Protein AF-A0A4R3HP39-F1 (afdb_monomer_lite)

Radius of gyration: 21.49 Å; chains: 1; bounding box: 62×52×65 Å

Foldseek 3Di:
DCVLVVVQPDDPDPDQQKWFWPDDDDDDDALDKDKTKIAHPDDPPDLSRQKIWIWIKHFFFFPDWDQDPPDPVSPDIDHGGRPDRQWIKTWTQWMAGPPPGIDGFTWIWIFGWDADPVGDTDGPDSMIGIDGDDPPVVPDPPRPVVRLVSLVVCLVPPVVSVVSSVSSPDDPPDPPDPPPPPPPDDDDDDDDDD

Organism: Paucimonas lemoignei (NCBI:txid29443)

Structure (mmCIF, N/CA/C/O backbone):
data_AF-A0A4R3HP39-F1
#
_entry.id   AF-A0A4R3HP39-F1
#
loop_
_atom_site.group_PDB
_atom_site.id
_atom_site.type_symbol
_atom_site.label_atom_id
_atom_site.label_alt_id
_atom_site.label_comp_id
_atom_site.label_asym_id
_atom_site.label_entity_id
_atom_site.label_seq_id
_atom_site.pdbx_PDB_ins_code
_atom_site.Cartn_x
_atom_site.Cartn_y
_atom_site.Cartn_z
_atom_site.occupancy
_atom_site.B_iso_or_equiv
_atom_site.auth_seq_id
_atom_site.auth_comp_id
_atom_site.auth_asym_id
_atom_site.auth_atom_id
_atom_site.pdbx_PDB_model_num
ATOM 1 N N . MET A 1 1 ? -7.808 7.286 -16.043 1.00 49.34 1 MET A N 1
ATOM 2 C CA . MET A 1 1 ? -7.051 6.240 -15.315 1.00 49.34 1 MET A CA 1
ATOM 3 C C . MET A 1 1 ? -6.626 6.660 -13.893 1.00 49.34 1 MET A C 1
ATOM 5 O O . MET A 1 1 ? -6.098 5.832 -13.183 1.00 49.34 1 MET A O 1
ATOM 9 N N . PHE A 1 2 ? -6.914 7.889 -13.421 1.00 51.12 2 PHE A N 1
ATOM 10 C CA . PHE A 1 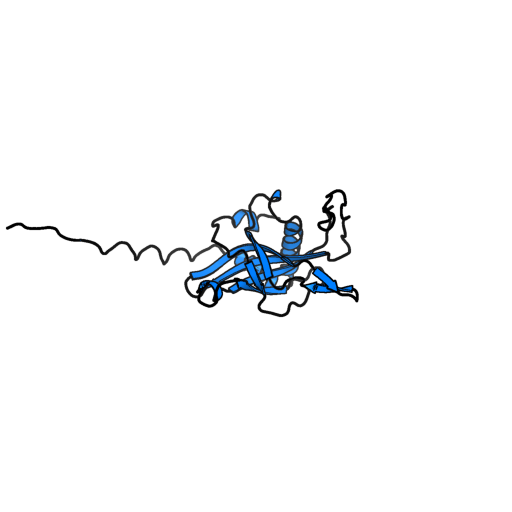2 ? -6.736 8.297 -12.005 1.00 51.12 2 PHE A CA 1
ATOM 11 C C . PHE A 1 2 ? -8.047 8.733 -11.322 1.00 51.12 2 PHE A C 1
ATOM 13 O O . PHE A 1 2 ? -8.038 9.256 -10.211 1.00 51.12 2 PHE A O 1
ATOM 20 N N . GLU A 1 3 ? -9.197 8.524 -11.974 1.00 56.62 3 GLU A N 1
ATOM 21 C CA . GLU A 1 3 ? -10.479 9.062 -11.497 1.00 56.62 3 GLU A CA 1
ATOM 22 C C . GLU A 1 3 ? -10.921 8.484 -10.152 1.00 56.62 3 GLU A C 1
ATOM 24 O O . GLU A 1 3 ? -11.602 9.171 -9.397 1.00 56.62 3 GLU A O 1
ATOM 29 N N . ILE A 1 4 ? -10.489 7.262 -9.814 1.00 56.28 4 ILE A N 1
ATOM 30 C CA . ILE A 1 4 ? -10.818 6.650 -8.524 1.00 56.28 4 ILE A CA 1
ATOM 31 C C . ILE A 1 4 ? -10.222 7.485 -7.385 1.00 56.28 4 ILE A C 1
ATOM 33 O O . ILE A 1 4 ? -10.927 7.736 -6.421 1.00 56.28 4 ILE A O 1
ATOM 37 N N . PHE A 1 5 ? -8.988 7.988 -7.506 1.00 56.28 5 PHE A N 1
ATOM 38 C CA . PHE A 1 5 ? -8.355 8.777 -6.440 1.00 56.28 5 PHE A CA 1
ATOM 39 C C . PHE A 1 5 ? -8.782 10.247 -6.427 1.00 56.28 5 PHE A C 1
ATOM 41 O O . PHE A 1 5 ? -8.936 10.801 -5.343 1.00 56.28 5 PHE A O 1
ATOM 48 N N . ASN A 1 6 ? -9.091 10.840 -7.587 1.00 52.47 6 ASN A N 1
ATOM 49 C CA . ASN A 1 6 ? -9.611 12.216 -7.659 1.00 52.47 6 ASN A CA 1
ATOM 50 C C . ASN A 1 6 ? -10.982 12.389 -6.974 1.00 52.47 6 ASN A C 1
ATOM 52 O O . ASN A 1 6 ? -11.360 13.505 -6.633 1.00 52.47 6 ASN A O 1
ATOM 56 N N . LEU A 1 7 ? -11.740 11.306 -6.761 1.00 49.12 7 LEU A N 1
ATOM 57 C CA . LEU A 1 7 ? -13.018 11.335 -6.035 1.00 49.12 7 LEU A CA 1
ATOM 58 C C . LEU A 1 7 ? -12.882 11.035 -4.530 1.00 49.12 7 LEU A C 1
ATOM 60 O O . LEU A 1 7 ? -13.871 11.124 -3.802 1.00 49.12 7 LEU A O 1
ATOM 64 N N . LEU A 1 8 ? -11.688 10.669 -4.050 1.00 51.22 8 LEU A N 1
ATOM 65 C CA . LEU A 1 8 ? -11.486 10.107 -2.708 1.00 51.22 8 LEU A CA 1
ATOM 66 C C . LEU A 1 8 ? -10.885 11.079 -1.685 1.00 51.22 8 LEU A C 1
ATOM 68 O O . LEU A 1 8 ? -10.802 10.739 -0.502 1.00 51.22 8 LEU A O 1
ATOM 72 N N . VAL A 1 9 ? -10.529 12.301 -2.085 1.00 50.31 9 VAL A N 1
ATOM 73 C CA . VAL A 1 9 ? -9.951 13.317 -1.189 1.00 50.31 9 VAL A CA 1
ATOM 74 C C . VAL A 1 9 ? -11.051 14.166 -0.544 1.00 50.31 9 VAL A C 1
ATOM 76 O O . VAL A 1 9 ? -11.115 15.380 -0.685 1.00 50.31 9 VAL A O 1
ATOM 79 N N . ILE A 1 10 ? -11.963 13.528 0.193 1.00 47.12 10 ILE A N 1
ATOM 80 C CA . ILE A 1 10 ? -12.932 14.243 1.045 1.00 47.12 10 ILE A CA 1
ATOM 81 C C . ILE A 1 10 ? -12.989 13.586 2.422 1.00 47.12 10 ILE A C 1
ATOM 83 O O . ILE A 1 10 ? -14.001 13.047 2.842 1.00 47.12 10 ILE A O 1
ATOM 87 N N . SER A 1 11 ? -11.850 13.587 3.109 1.00 45.91 11 SER A N 1
ATOM 88 C CA . SER A 1 11 ? -11.720 13.742 4.564 1.00 45.91 11 SER A CA 1
ATOM 89 C C . SER A 1 11 ? -10.301 13.329 4.929 1.00 45.91 11 SER A C 1
ATOM 91 O O . SER A 1 11 ? -9.980 12.141 4.904 1.00 45.91 11 SER A O 1
ATOM 93 N N . ALA A 1 12 ? -9.444 14.291 5.271 1.00 46.69 12 ALA A N 1
ATOM 94 C CA . ALA A 1 12 ? -8.178 14.007 5.936 1.00 46.69 12 ALA A CA 1
ATOM 95 C C . ALA A 1 12 ? -8.488 13.475 7.345 1.00 46.69 12 ALA A C 1
ATOM 97 O O . ALA A 1 12 ? -8.459 14.208 8.331 1.00 46.69 12 ALA A O 1
ATOM 98 N N . GLN A 1 13 ? -8.885 12.207 7.442 1.00 55.81 13 GLN A N 1
ATOM 99 C CA . GLN A 1 13 ? -8.971 11.533 8.725 1.00 55.81 13 GLN A CA 1
ATOM 100 C C . GLN A 1 13 ? -7.547 11.375 9.254 1.00 55.81 13 GLN A C 1
ATOM 102 O O . GLN A 1 13 ? -6.639 11.014 8.504 1.00 55.81 13 GLN A O 1
ATOM 107 N N . LEU A 1 14 ? -7.356 11.680 10.540 1.00 61.81 14 LEU A N 1
ATOM 108 C CA . LEU A 1 14 ? -6.089 11.501 11.244 1.00 61.81 14 LEU A CA 1
ATOM 109 C C . LEU A 1 14 ? -5.698 10.021 11.178 1.00 61.81 14 LEU A C 1
ATOM 111 O O . LEU A 1 14 ? -6.193 9.186 11.938 1.00 61.81 14 LEU A O 1
ATOM 115 N N . LEU A 1 15 ? -4.844 9.707 10.214 1.00 73.44 15 LEU A N 1
ATOM 116 C CA . LEU A 1 15 ? -4.244 8.402 10.033 1.00 73.44 15 LEU A CA 1
ATOM 117 C C . LEU A 1 15 ? -3.045 8.321 10.967 1.00 73.44 15 LEU A C 1
ATOM 119 O O . LEU A 1 15 ? -2.279 9.280 11.066 1.00 73.44 15 LEU A O 1
ATOM 123 N N . ASP A 1 16 ? -2.877 7.203 11.668 1.00 81.56 16 ASP A N 1
ATOM 124 C CA . ASP A 1 16 ? -1.630 6.988 12.391 1.00 81.56 16 ASP A CA 1
ATOM 125 C C . ASP A 1 16 ? -0.559 6.666 11.338 1.00 81.56 16 ASP A C 1
ATOM 127 O O . ASP A 1 16 ? -0.649 5.622 10.689 1.00 81.56 16 ASP A O 1
ATOM 131 N N . PRO A 1 17 ? 0.451 7.532 11.138 1.00 84.75 17 PRO A N 1
ATOM 132 C CA . PRO A 1 17 ? 1.386 7.379 10.029 1.00 84.75 17 PRO A CA 1
ATOM 133 C C . PRO A 1 17 ? 2.299 6.175 10.219 1.00 84.75 17 PRO A C 1
ATOM 135 O O . PRO A 1 17 ? 3.070 5.863 9.332 1.00 84.75 17 PRO A O 1
ATOM 138 N N . ASN A 1 18 ? 2.260 5.528 11.382 1.00 91.38 18 ASN A N 1
ATOM 139 C CA . ASN A 1 18 ? 3.233 4.546 11.797 1.00 91.38 18 ASN A CA 1
ATOM 140 C C . ASN A 1 18 ? 2.544 3.221 12.107 1.00 91.38 18 ASN A C 1
ATOM 142 O O . ASN A 1 18 ? 1.849 3.095 13.122 1.00 91.38 18 ASN A O 1
ATOM 146 N N . LEU A 1 19 ? 2.712 2.248 11.219 1.00 92.06 19 LEU A N 1
ATOM 147 C CA . LEU A 1 19 ? 2.003 0.976 11.249 1.00 92.06 19 LEU A CA 1
ATOM 148 C C . LEU A 1 19 ? 2.997 -0.184 11.351 1.00 92.06 19 LEU A C 1
ATOM 150 O O . LEU A 1 19 ? 4.079 -0.134 10.783 1.00 92.06 19 LEU A O 1
ATOM 154 N N . ILE A 1 20 ? 2.627 -1.251 12.049 1.00 90.69 20 ILE A N 1
ATOM 155 C CA . ILE A 1 20 ? 3.369 -2.515 12.104 1.00 90.69 20 ILE A CA 1
ATOM 156 C C . ILE A 1 20 ? 2.511 -3.592 11.459 1.00 90.69 20 ILE A C 1
ATOM 158 O O . ILE A 1 20 ? 1.308 -3.675 11.719 1.00 90.69 20 ILE A O 1
ATOM 162 N N . ASN A 1 21 ? 3.132 -4.444 10.653 1.00 86.69 21 ASN A N 1
ATOM 163 C CA . ASN A 1 21 ? 2.456 -5.608 10.103 1.00 86.69 21 ASN A CA 1
ATOM 164 C C . ASN A 1 21 ? 2.245 -6.697 11.155 1.00 86.69 21 ASN A C 1
ATOM 166 O O . ASN A 1 21 ? 3.151 -7.028 11.919 1.00 86.69 21 ASN A O 1
ATOM 170 N N . LEU A 1 22 ? 1.045 -7.268 11.177 1.00 82.19 22 LEU A N 1
ATOM 171 C CA . LEU A 1 22 ? 0.678 -8.329 12.110 1.00 82.19 22 LEU A CA 1
ATOM 172 C C . LEU A 1 22 ? 1.037 -9.736 11.621 1.00 82.19 22 LEU A C 1
ATOM 174 O O . LEU A 1 22 ? 0.917 -10.688 12.393 1.00 82.19 22 LEU A O 1
ATOM 178 N N . ARG A 1 23 ? 1.448 -9.891 10.359 1.00 80.50 23 ARG A N 1
ATOM 179 C CA . ARG A 1 23 ? 1.712 -11.193 9.736 1.00 80.50 23 ARG A CA 1
ATOM 180 C C . ARG A 1 23 ? 3.094 -11.240 9.099 1.00 80.50 23 ARG A C 1
ATOM 182 O O . ARG A 1 23 ? 3.641 -10.221 8.682 1.00 80.50 23 ARG A O 1
ATOM 189 N N . THR A 1 24 ? 3.633 -12.453 8.990 1.00 77.00 24 THR A N 1
ATOM 190 C CA . THR A 1 24 ? 4.772 -12.715 8.108 1.00 77.00 24 THR A CA 1
ATOM 191 C C . THR A 1 24 ? 4.353 -12.400 6.680 1.00 77.00 24 THR A C 1
ATOM 193 O O . THR A 1 24 ? 3.300 -12.844 6.226 1.00 77.00 24 THR A O 1
ATOM 196 N N . VAL A 1 25 ? 5.168 -11.607 5.996 1.00 74.25 25 VAL A N 1
ATOM 197 C CA . VAL A 1 25 ? 4.893 -11.159 4.635 1.00 74.25 25 VAL A CA 1
ATOM 198 C C . VAL A 1 25 ? 5.553 -12.104 3.658 1.00 74.25 25 VAL A C 1
ATOM 200 O O . VAL A 1 25 ? 6.777 -12.219 3.642 1.00 74.25 25 VAL A O 1
ATOM 203 N N . GLU A 1 26 ? 4.746 -12.744 2.825 1.00 81.44 26 GLU A N 1
ATOM 204 C CA . GLU A 1 26 ? 5.243 -13.350 1.598 1.00 81.44 26 GLU A CA 1
ATOM 205 C C . GLU A 1 26 ? 5.317 -12.268 0.527 1.00 81.44 26 GLU A C 1
ATOM 207 O O . GLU A 1 26 ? 4.353 -11.538 0.294 1.00 81.44 26 GLU A O 1
ATOM 212 N N . PHE A 1 27 ? 6.485 -12.131 -0.091 1.00 83.38 27 PHE A N 1
ATOM 213 C CA . PHE A 1 27 ? 6.702 -11.137 -1.127 1.00 83.38 27 PHE A CA 1
ATOM 214 C C . PHE A 1 27 ? 6.107 -11.620 -2.453 1.00 83.38 27 PHE A C 1
ATOM 216 O O . PHE A 1 27 ? 6.583 -12.624 -2.992 1.00 83.38 27 PHE A O 1
ATOM 223 N N . PRO A 1 28 ? 5.089 -10.931 -2.997 1.00 85.31 28 PRO A N 1
ATOM 224 C CA . PRO A 1 28 ? 4.493 -11.325 -4.258 1.00 85.31 28 PRO A CA 1
ATOM 225 C C . PRO A 1 28 ? 5.493 -11.168 -5.406 1.00 85.31 28 PRO A C 1
ATOM 227 O O . PRO A 1 28 ? 6.238 -10.183 -5.448 1.00 85.31 28 PRO A O 1
ATOM 230 N N . PRO A 1 29 ? 5.476 -12.078 -6.391 1.00 86.19 29 PRO A N 1
ATOM 231 C CA . PRO A 1 29 ? 6.147 -11.840 -7.656 1.00 86.19 29 PRO A CA 1
ATOM 232 C C . PRO A 1 29 ? 5.465 -10.689 -8.410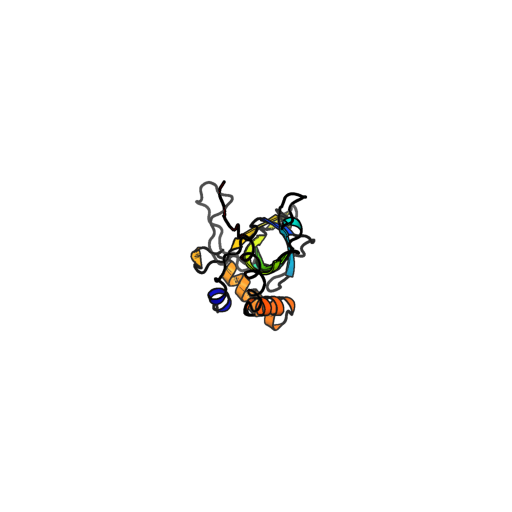 1.00 86.19 29 PRO A C 1
ATOM 234 O O . PRO A 1 29 ? 4.381 -10.220 -8.055 1.00 86.19 29 PRO A O 1
ATOM 237 N N . ARG A 1 30 ? 6.100 -10.243 -9.499 1.00 82.94 30 ARG A N 1
ATOM 238 C CA . ARG A 1 30 ? 5.583 -9.170 -10.360 1.00 82.94 30 ARG A CA 1
ATOM 239 C C . ARG A 1 30 ? 4.107 -9.376 -10.704 1.00 82.94 30 ARG A C 1
ATOM 241 O O . ARG A 1 30 ? 3.685 -10.483 -11.026 1.00 82.94 30 ARG A O 1
ATOM 248 N N . HIS A 1 31 ? 3.361 -8.274 -10.699 1.00 85.88 31 HIS A N 1
ATOM 249 C CA . HIS A 1 31 ? 1.941 -8.212 -11.062 1.00 85.88 31 HIS A CA 1
ATOM 250 C C . HIS A 1 31 ? 0.970 -8.943 -10.125 1.00 85.88 31 HIS A C 1
ATOM 252 O O . HIS A 1 31 ? -0.218 -8.992 -10.432 1.00 85.88 31 HIS A O 1
ATOM 258 N N . GLN A 1 32 ? 1.435 -9.475 -8.993 1.00 90.88 32 GLN A N 1
ATOM 259 C CA . GLN A 1 32 ? 0.562 -10.010 -7.950 1.00 90.88 32 GLN A CA 1
ATOM 260 C C . GLN A 1 32 ? 0.395 -9.003 -6.814 1.00 90.88 32 GLN A C 1
ATOM 262 O O . GLN A 1 32 ? 1.255 -8.152 -6.580 1.00 90.88 32 GLN A O 1
ATOM 267 N N . VAL A 1 33 ? -0.724 -9.111 -6.104 1.00 94.50 33 VAL A N 1
ATOM 268 C CA . VAL A 1 33 ? -1.010 -8.309 -4.915 1.00 94.50 33 VAL A CA 1
ATOM 269 C C . VAL A 1 33 ? -1.144 -9.222 -3.704 1.00 94.50 33 VAL A C 1
ATOM 271 O O . VAL A 1 33 ? -1.557 -10.372 -3.828 1.00 94.50 33 VAL A O 1
ATOM 274 N N . VAL A 1 34 ? -0.814 -8.711 -2.522 1.00 94.19 34 VAL A N 1
ATOM 275 C CA . VAL A 1 34 ? -1.013 -9.429 -1.255 1.00 94.19 34 VAL A CA 1
ATOM 276 C C . VAL A 1 34 ? -1.828 -8.567 -0.312 1.00 94.19 34 VAL A C 1
ATOM 278 O O . VAL A 1 34 ? -1.572 -7.372 -0.169 1.00 94.19 34 VAL A O 1
ATOM 281 N N . VAL A 1 35 ? -2.815 -9.177 0.344 1.00 94.75 35 VAL A N 1
ATOM 282 C CA . VAL A 1 35 ? -3.604 -8.511 1.383 1.00 94.75 35 VAL A CA 1
ATOM 283 C C . VAL A 1 35 ? -2.760 -8.323 2.627 1.00 94.75 35 VAL A C 1
ATOM 285 O O . VAL A 1 35 ? -2.163 -9.267 3.142 1.00 94.75 35 VAL A O 1
ATOM 288 N N . MET A 1 36 ? -2.777 -7.102 3.141 1.00 93.25 36 MET A N 1
ATOM 289 C CA . MET A 1 36 ? -2.012 -6.716 4.312 1.00 93.25 36 MET A CA 1
ATOM 290 C C . MET A 1 36 ? -2.930 -6.296 5.448 1.00 93.25 36 MET A C 1
ATOM 292 O O . MET A 1 36 ? -3.966 -5.660 5.234 1.00 93.25 36 MET A O 1
ATOM 296 N N . GLU A 1 37 ? -2.510 -6.629 6.665 1.00 94.62 37 GLU A N 1
ATOM 297 C CA . GLU A 1 37 ? -3.165 -6.240 7.906 1.00 94.62 37 GLU A CA 1
ATOM 298 C C . GLU A 1 37 ? -2.133 -5.596 8.831 1.00 94.62 37 GLU A C 1
ATOM 300 O O . GLU A 1 37 ? -1.120 -6.205 9.185 1.00 94.62 37 GLU A O 1
ATOM 305 N N . PHE A 1 38 ? -2.407 -4.364 9.243 1.00 93.88 38 PHE A N 1
ATOM 306 C CA . PHE A 1 38 ? -1.517 -3.591 10.090 1.00 93.88 38 PHE A CA 1
ATOM 307 C C . PHE A 1 38 ? -2.192 -3.132 11.378 1.00 93.88 38 PHE A C 1
ATOM 309 O O . PHE A 1 38 ? -3.413 -2.968 11.462 1.00 93.88 38 PHE A O 1
ATOM 316 N N . GLN A 1 39 ? -1.360 -2.850 12.371 1.00 94.19 39 GLN A N 1
ATOM 317 C CA . GLN A 1 39 ? -1.734 -2.229 13.632 1.00 94.19 39 GLN A CA 1
ATOM 318 C C . GLN A 1 39 ? -0.890 -0.970 13.849 1.00 94.19 39 GLN A C 1
ATOM 320 O O . GLN A 1 39 ? 0.305 -0.996 13.557 1.00 94.19 39 GLN A O 1
ATOM 325 N N . PRO A 1 40 ? -1.450 0.123 14.388 1.00 93.81 40 PRO A N 1
ATOM 326 C CA . PRO A 1 40 ? -0.657 1.314 14.645 1.00 93.81 40 PRO A CA 1
ATOM 327 C C . PRO A 1 40 ? 0.356 1.089 15.772 1.00 93.81 40 PRO A C 1
ATOM 329 O O . PRO A 1 40 ? 0.094 0.378 16.754 1.00 93.81 40 PRO A O 1
ATOM 332 N N . VAL A 1 41 ? 1.507 1.749 15.653 1.00 91.19 41 VAL A N 1
ATOM 333 C CA . VAL A 1 41 ? 2.480 1.881 16.740 1.00 91.19 41 VAL A CA 1
ATOM 334 C C . VAL A 1 41 ? 1.889 2.824 17.783 1.00 91.19 41 VAL A C 1
ATOM 336 O O . VAL A 1 41 ? 1.875 4.040 17.611 1.00 91.19 41 VAL A O 1
ATOM 339 N N . ALA A 1 42 ? 1.375 2.265 18.873 1.00 90.00 42 ALA A N 1
ATOM 340 C CA . ALA A 1 42 ? 0.759 3.029 19.949 1.00 90.00 42 ALA A CA 1
ATOM 341 C C . ALA A 1 42 ? 1.119 2.447 21.319 1.00 90.00 42 ALA A C 1
ATOM 343 O O . ALA A 1 42 ? 1.441 1.262 21.456 1.00 90.00 42 ALA A O 1
ATOM 344 N N . LEU A 1 43 ? 1.024 3.290 22.352 1.00 88.94 43 LEU A N 1
ATOM 345 C CA . LEU A 1 43 ? 1.189 2.874 23.744 1.00 88.94 43 LEU A CA 1
ATOM 346 C C . LEU A 1 43 ? 0.229 1.726 24.077 1.00 88.94 43 LEU A C 1
ATOM 348 O O . LEU A 1 43 ? -0.902 1.685 23.593 1.00 88.94 43 LEU A O 1
ATOM 352 N N . ARG A 1 44 ? 0.663 0.800 24.940 1.00 86.75 44 ARG A N 1
ATOM 353 C CA . ARG A 1 44 ? -0.085 -0.433 25.243 1.00 86.75 44 ARG A CA 1
ATOM 354 C C . ARG A 1 44 ? -1.512 -0.186 25.745 1.00 86.75 44 ARG A C 1
ATOM 356 O O . ARG A 1 44 ? -2.366 -1.025 25.494 1.00 86.75 44 ARG A O 1
ATOM 363 N N . TRP A 1 45 ? -1.744 0.925 26.436 1.00 87.94 45 TRP A N 1
ATOM 364 C CA . TRP A 1 45 ? -3.038 1.331 26.996 1.00 87.94 45 TRP A CA 1
ATOM 365 C C . TRP A 1 45 ? -3.873 2.218 26.062 1.00 87.94 45 TRP A C 1
ATOM 367 O O . TRP A 1 45 ? -4.984 2.601 26.416 1.00 87.94 45 TRP A O 1
ATOM 377 N N . SER A 1 46 ? -3.360 2.584 24.885 1.00 90.06 46 SER A N 1
ATOM 378 C CA . SER A 1 46 ? -4.110 3.403 23.936 1.00 90.06 46 SER A CA 1
ATOM 379 C C . SER A 1 46 ? -5.128 2.557 23.179 1.00 90.06 46 SER A C 1
ATOM 381 O O . SER A 1 46 ? -4.764 1.563 22.550 1.00 90.06 46 SER A O 1
ATOM 383 N N . LYS A 1 47 ? -6.382 3.019 23.138 1.00 88.00 47 LYS A N 1
ATOM 384 C CA . LYS A 1 47 ? -7.441 2.435 22.302 1.00 88.00 47 LYS A CA 1
ATOM 385 C C . LYS A 1 47 ? -7.099 2.404 20.816 1.00 88.00 47 LYS A C 1
ATOM 387 O O . LYS A 1 47 ? -7.518 1.494 20.111 1.00 88.00 47 LYS A O 1
ATOM 392 N N . LYS A 1 48 ? -6.221 3.303 20.357 1.00 87.12 48 LYS A N 1
ATOM 393 C CA . LYS A 1 48 ? -5.684 3.276 18.990 1.00 87.12 48 LYS A CA 1
ATOM 394 C C . LYS A 1 48 ? -5.032 1.941 18.637 1.00 87.12 48 LYS A C 1
ATOM 396 O O . LYS A 1 48 ? -5.126 1.500 17.500 1.00 87.12 48 LYS A O 1
ATOM 401 N N . ARG A 1 49 ? -4.407 1.264 19.607 1.00 90.44 49 ARG A N 1
ATOM 402 C CA . ARG A 1 49 ? -3.740 -0.030 19.398 1.00 90.44 49 ARG A CA 1
ATOM 403 C C . ARG A 1 49 ? -4.715 -1.142 18.978 1.00 90.44 49 ARG A C 1
ATOM 405 O O . ARG A 1 49 ? -4.299 -2.132 18.375 1.00 90.44 49 ARG A O 1
ATOM 412 N N . GLU A 1 50 ? -6.000 -0.982 19.287 1.00 92.12 50 GLU A N 1
ATOM 413 C CA . GLU A 1 50 ? -7.067 -1.914 18.911 1.00 92.12 50 GLU A CA 1
ATOM 414 C C . GLU A 1 50 ? -7.519 -1.713 17.452 1.00 92.12 50 GLU A C 1
ATOM 416 O O . GLU A 1 50 ? -8.160 -2.595 16.885 1.00 92.12 50 GLU A O 1
ATOM 421 N N . CYS A 1 51 ? -7.146 -0.600 16.808 1.00 93.69 51 CYS A N 1
ATOM 422 C CA . CYS A 1 51 ? -7.454 -0.366 15.403 1.00 93.69 51 CYS A CA 1
ATOM 423 C C . CYS A 1 51 ? -6.677 -1.315 14.476 1.00 93.69 51 CYS A C 1
ATOM 425 O O . CYS A 1 51 ? -5.543 -1.725 14.754 1.00 93.69 51 CYS A O 1
ATOM 427 N N . ARG A 1 52 ? -7.296 -1.646 13.344 1.00 95.44 52 ARG A N 1
ATOM 428 C CA . ARG A 1 52 ? -6.739 -2.459 12.262 1.00 95.44 52 ARG A CA 1
ATOM 429 C C . ARG A 1 52 ? -6.798 -1.696 10.955 1.00 95.44 52 ARG A C 1
ATOM 431 O O . ARG A 1 52 ? -7.828 -1.120 10.619 1.00 95.44 52 ARG A O 1
ATOM 438 N N . TYR A 1 53 ? -5.696 -1.705 10.227 1.00 95.31 53 TYR A N 1
ATOM 439 C CA . TYR A 1 53 ? -5.583 -1.096 8.910 1.00 95.31 53 TYR A CA 1
ATOM 440 C C . TYR A 1 53 ? -5.417 -2.202 7.877 1.00 95.31 53 TYR A C 1
ATOM 442 O O . TYR A 1 53 ? -4.680 -3.159 8.106 1.00 95.31 53 TYR A O 1
ATOM 450 N N . TYR A 1 54 ? -6.098 -2.070 6.748 1.00 95.44 54 TYR A N 1
ATOM 451 C CA . TYR A 1 54 ? -6.084 -3.056 5.679 1.00 95.44 54 TYR A CA 1
ATOM 452 C C . TYR A 1 54 ? -5.724 -2.391 4.362 1.00 95.44 54 TYR A C 1
ATOM 454 O O . TYR A 1 54 ? -6.168 -1.279 4.054 1.00 95.44 54 TYR A O 1
ATOM 462 N N . GLY A 1 55 ? -4.927 -3.104 3.584 1.00 95.50 55 GLY A N 1
ATOM 463 C CA . GLY A 1 55 ? -4.434 -2.615 2.315 1.00 95.50 55 GLY A CA 1
ATOM 464 C C . GLY A 1 55 ? -3.910 -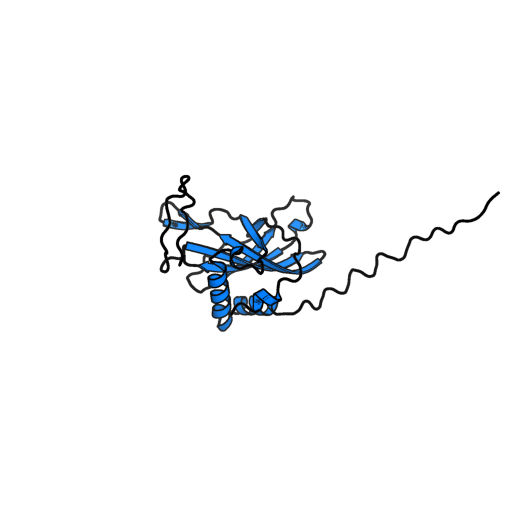3.725 1.429 1.00 95.50 55 GLY A C 1
ATOM 465 O O . GLY A 1 55 ? -4.046 -4.909 1.743 1.00 95.50 55 GLY A O 1
ATOM 466 N N . LEU A 1 56 ? -3.292 -3.312 0.333 1.00 95.94 56 LEU A N 1
ATOM 467 C CA . LEU A 1 56 ? -2.581 -4.194 -0.576 1.00 95.94 56 LEU A CA 1
ATOM 468 C C . LEU A 1 56 ? -1.101 -3.842 -0.587 1.00 95.94 56 LEU A C 1
ATOM 470 O O . LEU A 1 56 ? -0.734 -2.667 -0.582 1.00 95.94 56 LEU A O 1
ATOM 474 N N . MET A 1 57 ? -0.276 -4.879 -0.622 1.00 94.94 57 MET A N 1
ATOM 475 C CA . MET A 1 57 ? 1.130 -4.796 -0.973 1.00 94.94 57 MET A CA 1
ATOM 476 C C . MET A 1 57 ? 1.307 -5.183 -2.431 1.00 94.94 57 MET A C 1
ATOM 478 O O . MET A 1 57 ? 0.767 -6.199 -2.877 1.00 94.94 57 MET A O 1
ATOM 482 N N . VAL A 1 58 ? 2.081 -4.382 -3.154 1.00 95.44 58 VAL A N 1
ATOM 483 C CA . VAL A 1 58 ? 2.249 -4.512 -4.598 1.00 95.44 58 VAL A CA 1
ATOM 484 C C . VAL A 1 58 ? 3.713 -4.271 -4.964 1.00 95.44 58 VAL A C 1
ATOM 486 O O . VAL A 1 58 ? 4.262 -3.232 -4.591 1.00 95.44 58 VAL A O 1
ATOM 489 N N . PRO A 1 59 ? 4.363 -5.192 -5.690 1.00 93.88 59 PRO A N 1
ATOM 490 C CA . PRO A 1 59 ? 5.729 -4.992 -6.140 1.00 93.88 59 PRO A CA 1
ATOM 491 C C . PRO A 1 59 ? 5.763 -3.928 -7.239 1.00 93.88 59 PRO A C 1
ATOM 493 O O . PRO A 1 59 ? 4.905 -3.913 -8.125 1.00 93.88 59 PRO A O 1
ATOM 496 N N . TYR A 1 60 ? 6.780 -3.072 -7.215 1.00 93.50 60 TYR A N 1
ATOM 497 C CA . TYR A 1 60 ? 7.021 -2.091 -8.269 1.00 93.50 60 TYR A CA 1
ATOM 498 C C . TYR A 1 60 ? 8.461 -2.154 -8.781 1.00 93.50 60 TYR A C 1
ATOM 500 O O . TYR A 1 60 ? 9.356 -2.747 -8.170 1.00 93.50 60 TYR A O 1
ATOM 508 N N . THR A 1 61 ? 8.669 -1.558 -9.949 1.00 91.75 61 THR A N 1
ATOM 509 C CA . THR A 1 61 ? 9.954 -1.531 -10.654 1.00 91.75 61 THR A CA 1
ATOM 510 C C . THR A 1 61 ? 10.366 -0.082 -10.817 1.00 91.75 61 THR A C 1
ATOM 512 O O . THR A 1 61 ? 9.516 0.767 -11.087 1.00 91.75 61 THR A O 1
ATOM 515 N N . ARG A 1 62 ? 11.652 0.241 -10.703 1.00 91.19 62 ARG A N 1
ATOM 516 C CA . ARG A 1 62 ? 12.069 1.632 -10.873 1.00 91.19 62 ARG A CA 1
ATOM 517 C C . ARG A 1 62 ? 12.156 1.954 -12.359 1.00 91.19 62 ARG A C 1
ATOM 519 O O . ARG A 1 62 ? 13.073 1.506 -13.027 1.00 91.19 62 ARG A O 1
ATOM 526 N N . THR A 1 63 ? 11.240 2.753 -12.892 1.00 92.25 63 THR A N 1
ATOM 527 C CA . THR A 1 63 ? 11.311 3.228 -14.292 1.00 92.25 63 THR A CA 1
ATOM 528 C C . THR A 1 63 ? 11.828 4.665 -14.406 1.00 92.25 63 THR A C 1
ATOM 530 O O . THR A 1 63 ? 11.738 5.268 -15.471 1.00 92.25 63 THR A O 1
ATOM 533 N N . TRP A 1 64 ? 12.329 5.234 -13.308 1.00 92.06 64 TRP A N 1
ATOM 534 C CA . TRP A 1 64 ? 12.826 6.608 -13.212 1.00 92.06 64 TRP A CA 1
ATOM 535 C C . TRP A 1 64 ? 14.229 6.644 -12.611 1.00 92.06 64 TRP A C 1
ATOM 537 O O . TRP A 1 64 ? 14.644 5.718 -11.924 1.00 92.06 64 TRP A O 1
ATOM 547 N N . GLU A 1 65 ? 14.944 7.742 -12.822 1.00 90.81 65 GLU A N 1
ATOM 548 C CA . GLU A 1 65 ? 16.181 8.005 -12.090 1.00 90.81 65 GLU A CA 1
ATOM 549 C C . GLU A 1 65 ? 15.872 8.477 -10.668 1.00 90.81 65 GLU A C 1
ATOM 551 O O . GLU A 1 65 ? 15.008 9.337 -10.432 1.00 90.81 65 GLU A O 1
ATOM 556 N N . GLU A 1 66 ? 16.589 7.910 -9.709 1.00 86.62 66 GLU A N 1
ATOM 557 C CA . GLU A 1 66 ? 16.447 8.202 -8.289 1.00 86.62 66 GLU A CA 1
ATOM 558 C C . GLU A 1 66 ? 17.790 8.637 -7.720 1.00 86.62 66 GLU A C 1
ATOM 560 O O . GLU A 1 66 ? 18.826 8.111 -8.104 1.00 86.62 66 GLU A O 1
ATOM 565 N N . LYS A 1 67 ? 17.801 9.620 -6.820 1.00 86.56 67 LYS A N 1
ATOM 566 C CA . LYS A 1 67 ? 19.041 9.970 -6.123 1.00 86.56 67 LYS A CA 1
ATOM 567 C C . LYS A 1 67 ? 19.406 8.825 -5.198 1.00 86.56 67 LYS A C 1
ATOM 569 O O . LYS A 1 67 ? 18.537 8.348 -4.473 1.00 86.56 67 LYS A O 1
ATOM 574 N N . ASP A 1 68 ? 20.663 8.413 -5.222 1.00 81.56 68 ASP A N 1
ATOM 575 C CA . ASP A 1 68 ? 21.133 7.348 -4.352 1.00 81.56 68 ASP A CA 1
ATOM 576 C C . ASP A 1 68 ? 21.022 7.797 -2.885 1.00 81.56 68 ASP A C 1
ATOM 578 O O . ASP A 1 68 ? 21.720 8.730 -2.479 1.00 81.56 68 ASP A O 1
ATOM 582 N N . PRO A 1 69 ? 20.151 7.170 -2.073 1.00 75.38 69 PRO A N 1
ATOM 583 C CA . PRO A 1 69 ? 19.976 7.567 -0.682 1.00 75.38 69 PRO A CA 1
ATOM 584 C C . PRO A 1 69 ? 21.213 7.256 0.172 1.00 75.38 69 PRO A C 1
ATOM 586 O O . PRO A 1 69 ? 21.337 7.788 1.275 1.00 75.38 69 PRO A O 1
ATOM 589 N N . SER A 1 70 ? 22.122 6.399 -0.309 1.00 77.06 70 SER A N 1
ATOM 590 C CA . SER A 1 70 ? 23.379 6.085 0.371 1.00 77.06 70 SER A CA 1
ATOM 591 C C . SER A 1 70 ? 24.495 7.092 0.075 1.00 77.06 70 SER A C 1
ATOM 593 O O . SER A 1 70 ? 25.445 7.201 0.856 1.00 77.06 70 SER A O 1
ATOM 595 N N . ASP A 1 71 ? 24.353 7.889 -0.987 1.00 81.81 71 ASP A N 1
ATOM 596 C CA . ASP A 1 71 ? 25.291 8.953 -1.317 1.00 81.81 71 ASP A CA 1
ATOM 597 C C . ASP A 1 71 ? 24.931 10.258 -0.596 1.00 81.81 71 ASP A C 1
ATOM 599 O O . ASP A 1 71 ? 24.059 11.026 -1.007 1.00 81.81 71 ASP A O 1
ATOM 603 N N . GLN A 1 72 ? 25.681 10.557 0.464 1.00 77.19 72 GLN A N 1
ATOM 604 C CA . GLN A 1 72 ? 25.530 11.797 1.230 1.00 77.19 72 GLN A CA 1
ATOM 605 C C . GLN A 1 72 ? 25.842 13.058 0.412 1.00 77.19 72 GLN A C 1
ATOM 607 O O . GLN A 1 72 ? 25.433 14.151 0.804 1.00 77.19 72 GLN A O 1
ATOM 612 N N . THR A 1 73 ? 26.555 12.935 -0.712 1.00 81.50 73 THR A N 1
ATOM 613 C CA . THR A 1 73 ? 26.846 14.066 -1.601 1.00 81.50 73 THR A CA 1
ATOM 614 C C . THR A 1 73 ? 25.693 14.369 -2.560 1.00 81.50 73 THR A C 1
ATOM 616 O O . THR A 1 73 ? 25.636 15.464 -3.121 1.00 81.50 73 THR A O 1
ATOM 619 N N . GLY A 1 74 ? 24.753 13.430 -2.723 1.00 74.56 74 GLY A N 1
ATOM 620 C CA . GLY A 1 74 ? 23.601 13.554 -3.613 1.00 74.56 74 GLY A CA 1
ATOM 621 C C . GLY A 1 74 ? 23.963 13.685 -5.094 1.00 74.56 74 GLY A C 1
ATOM 622 O O . GLY A 1 74 ? 23.140 14.185 -5.867 1.00 74.56 74 GLY A O 1
ATOM 623 N N . MET A 1 75 ? 25.182 13.289 -5.473 1.00 80.25 75 MET A N 1
ATOM 624 C CA . MET A 1 75 ? 25.684 13.336 -6.848 1.00 80.25 75 MET A CA 1
ATOM 625 C C . MET A 1 75 ? 25.441 12.020 -7.595 1.00 80.25 75 MET A C 1
ATOM 627 O O . MET A 1 75 ? 25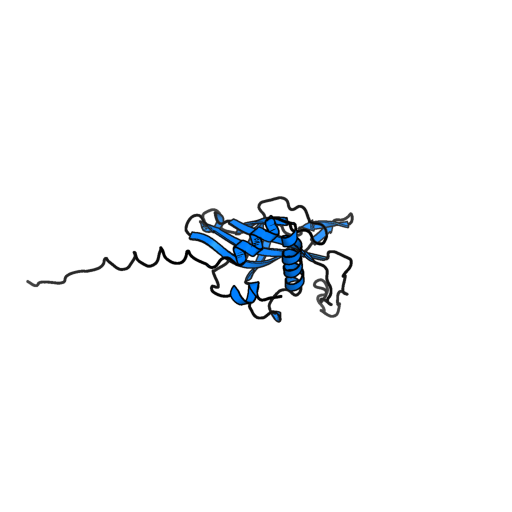.329 12.022 -8.820 1.00 80.25 75 MET A O 1
ATOM 631 N N . SER A 1 76 ? 25.331 10.908 -6.872 1.00 84.94 76 SER A N 1
ATOM 632 C CA . SER A 1 76 ? 25.019 9.591 -7.410 1.00 84.94 76 SER A CA 1
ATOM 633 C C . SER A 1 76 ? 23.526 9.465 -7.709 1.00 84.94 76 SER A C 1
ATOM 635 O O . SER A 1 76 ? 22.655 9.814 -6.903 1.00 84.94 76 SER A O 1
ATOM 637 N N . THR A 1 77 ? 23.234 8.954 -8.901 1.00 87.44 77 THR A N 1
ATOM 638 C CA . THR A 1 77 ? 21.883 8.635 -9.357 1.00 87.44 77 THR A CA 1
ATOM 639 C C . THR A 1 77 ? 21.806 7.148 -9.656 1.00 87.44 77 THR A C 1
ATOM 641 O O . THR A 1 77 ? 22.667 6.570 -10.318 1.00 87.44 77 THR A O 1
ATOM 644 N N . LEU A 1 78 ? 20.766 6.517 -9.134 1.00 84.00 78 LEU A N 1
ATOM 645 C CA . LEU A 1 78 ? 20.410 5.149 -9.428 1.00 84.00 78 LEU A CA 1
ATOM 646 C C . LEU A 1 78 ? 19.644 5.119 -10.751 1.00 84.00 78 LEU A C 1
ATOM 648 O O . LEU A 1 78 ? 18.623 5.798 -10.915 1.00 84.00 78 LEU A O 1
ATOM 652 N N . ALA A 1 79 ? 20.141 4.313 -11.685 1.00 87.94 79 ALA A N 1
ATOM 653 C CA . ALA A 1 79 ? 19.526 4.130 -12.990 1.00 87.94 79 ALA A CA 1
ATOM 654 C C . ALA A 1 79 ? 18.149 3.435 -12.879 1.00 87.94 79 ALA A C 1
ATOM 656 O O . ALA A 1 79 ? 17.872 2.738 -11.893 1.00 87.94 79 ALA A O 1
ATOM 657 N N . PRO A 1 80 ? 17.274 3.581 -13.888 1.00 89.06 80 PRO A N 1
ATOM 658 C CA . PRO A 1 80 ? 16.064 2.776 -13.996 1.00 89.06 80 PRO A CA 1
ATOM 659 C C . PRO A 1 80 ? 16.371 1.268 -14.018 1.00 89.06 80 PRO A C 1
ATOM 661 O O . PRO A 1 80 ? 17.273 0.813 -14.715 1.00 89.06 80 PRO A O 1
ATOM 664 N N . GLU A 1 81 ? 15.571 0.493 -13.293 1.00 86.50 81 GLU A N 1
ATOM 665 C CA . GLU A 1 81 ? 15.597 -0.969 -13.216 1.00 86.50 81 GLU A CA 1
ATOM 666 C C . GLU A 1 81 ? 14.194 -1.535 -13.544 1.00 86.50 81 GLU A C 1
ATOM 668 O O . GLU A 1 81 ? 13.466 -1.980 -12.652 1.00 86.50 81 GLU A O 1
ATOM 673 N N . PRO A 1 82 ? 13.753 -1.505 -14.817 1.00 87.25 82 PRO A N 1
ATOM 674 C CA . PRO A 1 82 ? 12.416 -1.976 -15.201 1.00 87.25 82 PRO A CA 1
ATOM 675 C C . PRO A 1 82 ? 12.257 -3.501 -15.059 1.00 87.25 82 PRO A C 1
ATOM 677 O O . PRO A 1 82 ? 11.154 -4.010 -14.841 1.00 87.25 82 PRO A O 1
ATOM 680 N N . ASP A 1 83 ? 13.362 -4.246 -15.110 1.00 86.56 83 ASP A N 1
ATOM 681 C CA . ASP A 1 83 ? 13.378 -5.714 -15.099 1.00 86.56 83 ASP A CA 1
ATOM 682 C C . ASP A 1 83 ? 13.617 -6.327 -13.713 1.00 86.56 83 ASP A C 1
ATOM 684 O O . ASP A 1 83 ? 13.443 -7.534 -13.532 1.00 86.56 83 ASP A O 1
ATOM 688 N N . GLN A 1 84 ? 13.828 -5.487 -12.692 1.00 85.81 84 GLN A N 1
ATOM 689 C CA . GLN A 1 84 ? 13.929 -5.905 -11.295 1.00 85.81 84 GLN A CA 1
ATOM 690 C C . GLN A 1 84 ? 12.825 -5.299 -10.411 1.00 85.81 84 GLN A C 1
ATOM 692 O O . GLN A 1 84 ? 12.368 -4.180 -10.626 1.00 85.81 84 GLN A O 1
ATOM 697 N N . VAL A 1 85 ? 12.312 -6.077 -9.449 1.00 87.69 85 VAL A N 1
ATOM 698 C CA . VAL A 1 85 ? 11.464 -5.520 -8.379 1.00 87.69 85 VAL A CA 1
ATOM 699 C C . VAL A 1 85 ? 12.388 -4.805 -7.406 1.00 87.69 85 VAL A C 1
ATOM 701 O O . VAL A 1 85 ? 13.265 -5.437 -6.823 1.00 87.69 85 VAL A O 1
ATOM 704 N N . VAL A 1 86 ? 12.189 -3.501 -7.249 1.00 86.75 86 VAL A N 1
ATOM 705 C CA . VAL A 1 86 ? 13.051 -2.647 -6.414 1.00 86.75 86 VAL A CA 1
ATOM 706 C C . VAL A 1 86 ? 12.435 -2.355 -5.044 1.00 86.75 86 VAL A C 1
ATOM 708 O O . VAL A 1 86 ? 13.120 -1.886 -4.142 1.00 86.75 86 VAL A O 1
ATOM 711 N N . GLY A 1 87 ? 11.134 -2.610 -4.888 1.00 90.00 87 GLY A N 1
ATOM 712 C CA . GLY A 1 87 ? 10.397 -2.316 -3.669 1.00 90.00 87 GLY A CA 1
ATOM 713 C C . GLY A 1 87 ? 8.943 -2.761 -3.742 1.00 90.00 87 GLY A C 1
ATOM 714 O O . GLY A 1 87 ? 8.459 -3.237 -4.776 1.00 90.00 87 GLY A O 1
ATOM 715 N N . TYR A 1 88 ? 8.250 -2.604 -2.615 1.00 93.19 88 TYR A N 1
ATOM 716 C CA . TYR A 1 88 ? 6.847 -2.976 -2.473 1.00 93.19 88 TYR A CA 1
ATOM 717 C C . TYR A 1 88 ? 6.057 -1.787 -1.942 1.00 93.19 88 TYR A C 1
ATOM 719 O O . TYR A 1 88 ? 6.248 -1.355 -0.804 1.00 93.19 88 TYR A O 1
ATOM 727 N N . GLY A 1 89 ? 5.158 -1.267 -2.769 1.00 94.88 89 GLY A N 1
ATOM 728 C CA . GLY A 1 89 ? 4.241 -0.212 -2.380 1.00 94.88 89 GLY A CA 1
ATOM 729 C C . GLY A 1 89 ? 3.096 -0.795 -1.565 1.00 94.88 89 GLY A C 1
ATOM 730 O O . GLY A 1 89 ? 2.515 -1.821 -1.925 1.00 94.88 89 GLY A O 1
ATOM 731 N N . ILE A 1 90 ? 2.773 -0.133 -0.465 1.00 95.06 90 ILE A N 1
ATOM 732 C CA . ILE A 1 90 ? 1.633 -0.428 0.392 1.00 95.06 90 ILE A CA 1
ATOM 733 C C . ILE A 1 90 ? 0.585 0.644 0.156 1.00 95.06 90 ILE A C 1
ATOM 735 O O . ILE A 1 90 ? 0.863 1.824 0.359 1.00 95.06 90 ILE A O 1
ATOM 739 N N . VAL A 1 91 ? -0.629 0.240 -0.209 1.00 95.88 91 VAL A N 1
ATOM 740 C CA . VAL A 1 91 ? -1.780 1.144 -0.281 1.00 95.88 91 VAL A CA 1
ATOM 741 C C . VAL A 1 91 ? -2.829 0.679 0.713 1.00 95.88 91 VAL A C 1
ATOM 743 O O . VAL A 1 91 ? -3.379 -0.414 0.588 1.00 95.88 91 VAL A O 1
ATOM 746 N N . VAL A 1 92 ? -3.108 1.510 1.711 1.00 95.25 92 VAL A N 1
ATOM 747 C CA . VAL A 1 92 ? -4.127 1.271 2.736 1.00 95.25 92 VAL A CA 1
ATOM 748 C C . VAL A 1 92 ? -5.408 1.966 2.299 1.00 95.25 92 VAL A C 1
ATOM 750 O O . VAL A 1 92 ? -5.376 3.168 2.039 1.00 95.25 92 VAL A O 1
ATOM 753 N N . ASN A 1 93 ? -6.517 1.222 2.225 1.00 94.50 93 ASN A N 1
ATOM 754 C CA . ASN A 1 93 ? -7.829 1.782 1.880 1.00 94.50 93 ASN A CA 1
ATOM 755 C C . ASN A 1 93 ? -8.848 1.740 3.034 1.00 94.50 93 ASN A C 1
ATOM 757 O O . ASN A 1 93 ? -9.862 2.435 2.985 1.00 94.50 93 ASN A O 1
ATOM 761 N N . LYS A 1 94 ? -8.619 0.908 4.060 1.00 94.31 94 LYS A N 1
ATOM 762 C CA . LYS A 1 94 ? -9.607 0.605 5.103 1.00 94.31 94 LYS A CA 1
ATOM 763 C C . LYS A 1 94 ? -8.983 0.632 6.488 1.00 94.31 94 LYS A C 1
ATOM 765 O O . LYS A 1 94 ? -7.930 0.043 6.721 1.00 94.31 94 LYS A O 1
ATOM 770 N N . LYS A 1 95 ? -9.688 1.251 7.426 1.00 93.81 95 LYS A N 1
ATOM 771 C CA . LYS A 1 95 ? -9.380 1.254 8.854 1.00 93.81 95 LYS A CA 1
ATOM 772 C C . LYS A 1 95 ? -10.588 0.717 9.612 1.00 93.81 95 LYS A C 1
ATOM 774 O O . LYS A 1 95 ? -11.729 0.934 9.219 1.00 93.81 95 LYS A O 1
ATOM 779 N N . THR A 1 96 ? -10.361 -0.042 10.669 1.00 94.38 96 THR A N 1
ATOM 780 C CA . THR A 1 96 ? -11.416 -0.569 11.532 1.00 94.38 96 THR A CA 1
ATOM 781 C C . THR A 1 96 ? -11.005 -0.361 12.973 1.00 94.38 96 THR A C 1
ATOM 783 O O . THR A 1 96 ? -9.983 -0.893 13.396 1.00 94.38 96 THR A O 1
ATOM 786 N N . CYS A 1 97 ? -11.782 0.415 13.719 1.00 92.06 97 CYS A N 1
ATOM 787 C CA . CYS A 1 97 ? -11.574 0.638 15.146 1.00 92.06 97 CYS A CA 1
ATOM 788 C C . CYS A 1 97 ? -12.819 0.200 15.926 1.00 92.06 97 CYS A C 1
ATOM 790 O O . CYS A 1 97 ? -13.928 0.353 15.416 1.00 92.06 97 CYS A O 1
ATOM 792 N N . PRO A 1 98 ? -12.673 -0.289 17.170 1.00 90.81 98 PRO A N 1
ATOM 793 C CA . PRO A 1 98 ? -13.818 -0.699 17.985 1.00 90.81 98 PRO A CA 1
ATOM 794 C C . PRO A 1 98 ? -14.868 0.402 18.198 1.00 90.81 98 PRO A C 1
ATOM 796 O O . PRO A 1 98 ? -16.056 0.110 18.232 1.00 90.81 98 PRO A O 1
ATOM 799 N N . GLU A 1 99 ? -14.436 1.660 18.322 1.00 87.56 99 GLU A N 1
ATOM 800 C CA . GLU A 1 99 ? -15.318 2.784 18.670 1.00 87.56 99 GLU A CA 1
ATOM 801 C C . GLU A 1 99 ? -15.964 3.451 17.450 1.00 87.56 99 GLU A C 1
ATOM 803 O O . GLU A 1 99 ? -17.132 3.829 17.499 1.00 87.56 99 GLU A O 1
ATOM 808 N N . THR A 1 100 ? -15.218 3.594 16.350 1.00 86.19 100 THR A N 1
ATOM 809 C CA . THR A 1 100 ? -15.684 4.308 15.148 1.00 86.19 100 THR A CA 1
ATOM 810 C C . THR A 1 100 ? -16.140 3.379 14.023 1.00 86.19 100 THR A C 1
ATOM 812 O O . THR A 1 100 ? -16.710 3.831 13.031 1.00 86.19 100 THR A O 1
ATOM 815 N N . GLY A 1 101 ? -15.945 2.068 14.180 1.00 90.38 101 GLY A N 1
ATOM 816 C CA . GLY A 1 101 ? -16.303 1.075 13.178 1.00 90.38 101 GLY A CA 1
ATOM 817 C C . GLY A 1 101 ? -15.356 1.094 11.980 1.00 90.38 101 GLY A C 1
ATOM 818 O O . GLY A 1 101 ? -14.140 1.224 12.131 1.00 90.38 101 GLY A O 1
ATOM 819 N N . VAL A 1 102 ? -15.912 0.888 10.785 1.00 92.06 102 VAL A N 1
ATOM 820 C CA . VAL A 1 102 ? -15.153 0.824 9.529 1.00 92.06 102 VAL A CA 1
ATOM 821 C C . VAL A 1 102 ? -15.070 2.208 8.891 1.00 92.06 102 VAL A C 1
ATOM 823 O O . VAL A 1 102 ? -16.083 2.823 8.569 1.00 92.06 102 VAL A O 1
ATOM 826 N N . GLU A 1 103 ? -13.846 2.653 8.637 1.00 89.69 103 GLU A N 1
ATOM 827 C CA . GLU A 1 103 ? -13.504 3.932 8.028 1.00 89.69 103 GLU A CA 1
ATOM 828 C C . GLU A 1 103 ? -12.774 3.718 6.697 1.00 89.69 103 GLU A C 1
ATOM 830 O O . GLU A 1 103 ? -12.001 2.768 6.523 1.00 89.69 103 GLU A O 1
ATOM 835 N N . LYS A 1 104 ? -13.006 4.637 5.756 1.00 89.12 104 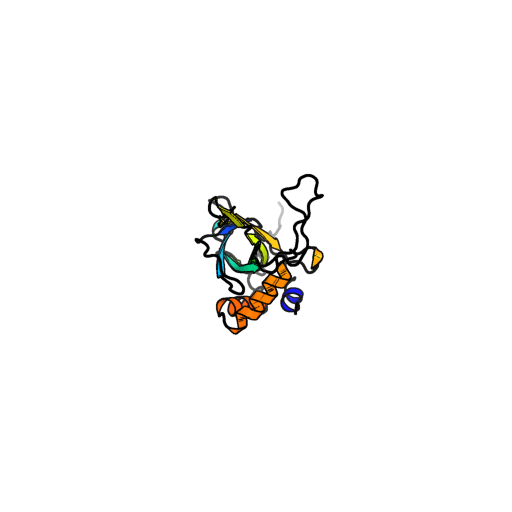LYS A N 1
ATOM 836 C CA . LYS A 1 104 ? -12.205 4.749 4.534 1.00 89.12 104 LYS A CA 1
ATOM 837 C C . LYS A 1 104 ? -11.033 5.656 4.803 1.00 89.12 104 LYS A C 1
ATOM 839 O O . LYS A 1 104 ? -11.208 6.778 5.265 1.00 89.12 104 LYS A O 1
ATOM 844 N N . VAL A 1 105 ? -9.860 5.164 4.468 1.00 89.88 105 VAL A N 1
ATOM 845 C CA . VAL A 1 105 ? -8.600 5.877 4.608 1.00 89.88 105 VAL A CA 1
ATOM 846 C C . VAL A 1 105 ? -7.824 5.677 3.325 1.00 89.88 105 VAL A C 1
ATOM 848 O O . VAL A 1 105 ? -7.922 4.606 2.761 1.00 89.88 105 VAL A O 1
ATOM 851 N N . PHE A 1 106 ? -7.062 6.654 2.850 1.00 91.00 106 PHE A N 1
ATOM 852 C CA . PHE A 1 106 ? -6.226 6.464 1.662 1.00 91.00 106 PHE A CA 1
ATOM 853 C C . PHE A 1 106 ? -4.822 6.933 1.972 1.00 91.00 106 PHE A C 1
ATOM 855 O O . PHE A 1 106 ? -4.565 8.131 2.076 1.00 91.00 106 PHE A O 1
ATOM 862 N N . ALA A 1 107 ? -3.928 5.971 2.165 1.00 93.31 107 ALA A N 1
ATOM 863 C CA . ALA A 1 107 ? -2.536 6.247 2.463 1.00 93.31 107 ALA A CA 1
ATOM 864 C C . ALA A 1 107 ? -1.609 5.277 1.747 1.00 93.31 107 ALA A C 1
ATOM 866 O O . ALA A 1 107 ? -1.956 4.117 1.514 1.00 93.31 107 ALA A O 1
ATOM 867 N N . ALA A 1 108 ? -0.425 5.778 1.422 1.00 94.75 108 ALA A N 1
ATOM 868 C CA . ALA A 1 108 ? 0.626 5.053 0.743 1.00 94.75 108 ALA A CA 1
ATOM 869 C C . ALA A 1 108 ? 1.885 5.017 1.613 1.00 94.75 108 ALA A C 1
ATOM 871 O O . ALA A 1 108 ? 2.265 6.022 2.214 1.00 94.75 108 ALA A O 1
ATOM 872 N N . GLY A 1 109 ? 2.528 3.860 1.669 1.00 93.44 109 GLY A N 1
ATOM 873 C CA . GLY A 1 109 ? 3.840 3.660 2.279 1.00 93.44 109 GLY A CA 1
ATOM 874 C C . GLY A 1 109 ? 4.619 2.622 1.489 1.00 93.44 109 GLY A C 1
ATOM 875 O O . GLY A 1 109 ? 4.107 2.077 0.517 1.00 93.44 109 GLY A O 1
ATOM 876 N N . GLU A 1 110 ? 5.843 2.322 1.894 1.00 91.44 110 GLU A N 1
ATOM 877 C CA . GLU A 1 110 ? 6.681 1.362 1.177 1.00 91.44 110 GLU A CA 1
ATOM 878 C C . GLU A 1 110 ? 7.420 0.429 2.131 1.00 91.44 110 GLU A C 1
ATOM 880 O O . GLU A 1 110 ? 7.828 0.821 3.226 1.00 91.44 110 GLU A O 1
ATOM 885 N N . TYR A 1 111 ? 7.603 -0.815 1.689 1.00 86.69 111 TYR A N 1
ATOM 886 C CA . TYR A 1 111 ? 8.660 -1.673 2.199 1.00 86.69 111 TYR A CA 1
ATOM 887 C C . TYR A 1 111 ? 9.862 -1.560 1.277 1.00 86.69 111 TYR A C 1
ATOM 889 O O . TYR A 1 111 ? 9.850 -2.064 0.149 1.00 86.69 111 TYR A O 1
ATOM 897 N N . VAL A 1 112 ? 10.917 -0.943 1.800 1.00 69.75 112 VAL A N 1
ATOM 898 C CA . VAL A 1 112 ? 12.243 -1.039 1.203 1.00 69.75 112 VAL A CA 1
ATOM 899 C C . VAL A 1 112 ? 12.794 -2.422 1.532 1.00 69.75 112 VAL A C 1
ATOM 901 O O . VAL A 1 112 ? 12.877 -2.824 2.699 1.00 69.75 112 VAL A O 1
ATOM 904 N N . THR A 1 113 ? 13.130 -3.178 0.493 1.00 68.12 113 THR A N 1
ATOM 905 C CA . THR A 1 113 ? 13.802 -4.462 0.662 1.00 68.12 113 THR A CA 1
ATOM 906 C C . THR A 1 113 ? 15.295 -4.257 0.807 1.00 68.12 113 THR A C 1
ATOM 908 O O . THR A 1 113 ? 15.920 -3.641 -0.051 1.00 68.12 113 THR A O 1
ATOM 911 N N . GLY A 1 114 ? 15.873 -4.828 1.859 1.00 64.25 114 GLY A N 1
ATOM 912 C CA . GLY A 1 114 ? 17.303 -5.106 1.889 1.00 64.25 114 GLY A CA 1
ATOM 913 C C . GLY A 1 114 ? 17.585 -6.451 1.223 1.00 64.25 114 GLY A C 1
ATOM 914 O O . GLY A 1 114 ? 16.700 -7.299 1.125 1.00 64.25 114 GLY A O 1
ATOM 915 N N . THR A 1 115 ? 18.824 -6.680 0.807 1.00 66.06 115 THR A N 1
ATOM 916 C CA . THR A 1 115 ? 19.317 -8.016 0.449 1.00 66.06 115 THR A CA 1
ATOM 917 C C . THR A 1 115 ? 20.151 -8.573 1.591 1.00 66.06 115 THR A C 1
ATOM 919 O O . THR A 1 115 ? 21.026 -7.881 2.119 1.00 66.06 115 THR A O 1
ATOM 922 N N . ASP A 1 116 ? 19.880 -9.807 2.010 1.00 67.88 116 ASP A N 1
ATOM 923 C CA . ASP A 1 116 ? 20.732 -10.491 2.981 1.00 67.88 116 ASP A CA 1
ATOM 924 C C . ASP A 1 116 ? 22.097 -10.861 2.358 1.00 67.88 116 ASP A C 1
ATOM 926 O O . ASP A 1 116 ? 22.363 -10.616 1.180 1.00 67.88 116 ASP A O 1
ATOM 930 N N . ARG A 1 117 ? 22.990 -11.472 3.148 1.00 68.50 117 ARG A N 1
ATOM 931 C CA . ARG A 1 117 ? 24.343 -11.854 2.690 1.00 68.50 117 ARG A CA 1
ATOM 932 C C . ARG A 1 117 ? 24.361 -12.857 1.528 1.00 68.50 117 ARG A C 1
ATOM 934 O O . ARG A 1 117 ? 25.420 -13.052 0.941 1.00 68.50 117 ARG A O 1
ATOM 941 N N . VAL A 1 118 ? 23.236 -13.505 1.223 1.00 71.62 118 VAL A N 1
ATOM 942 C CA . VAL A 1 118 ? 23.089 -14.458 0.111 1.00 71.62 118 VAL A CA 1
ATOM 943 C C . VAL A 1 118 ? 22.172 -13.914 -0.994 1.00 71.62 118 VAL A C 1
ATOM 945 O O . VAL A 1 118 ? 21.748 -14.668 -1.865 1.00 71.62 118 VAL A O 1
ATOM 948 N N . GLY A 1 119 ? 21.880 -12.608 -0.979 1.00 63.41 119 GLY A N 1
ATOM 949 C CA . GLY A 1 119 ? 21.119 -11.917 -2.020 1.00 63.41 119 GLY A CA 1
ATOM 950 C C . GLY A 1 119 ? 19.601 -12.082 -1.927 1.00 63.41 119 GLY A C 1
ATOM 951 O O . GLY A 1 119 ? 18.902 -11.728 -2.874 1.00 63.41 119 GLY A O 1
ATOM 952 N N . ARG A 1 120 ? 19.058 -12.611 -0.823 1.00 67.12 120 ARG A N 1
ATOM 953 C CA . ARG A 1 120 ? 17.602 -12.765 -0.663 1.00 67.12 120 ARG A CA 1
ATOM 954 C C . ARG A 1 120 ? 16.973 -11.463 -0.169 1.00 67.12 120 ARG A C 1
ATOM 956 O O . ARG A 1 120 ? 17.508 -10.866 0.771 1.00 67.12 120 ARG A O 1
ATOM 963 N N . PRO A 1 121 ? 15.833 -11.038 -0.739 1.00 66.50 121 PRO A N 1
ATOM 964 C CA . PRO A 1 121 ? 15.123 -9.866 -0.255 1.00 66.50 121 PRO A CA 1
ATOM 965 C C . PRO A 1 121 ? 14.576 -10.123 1.153 1.00 66.50 121 PRO A C 1
ATOM 967 O O . PRO A 1 121 ? 14.002 -11.179 1.428 1.00 66.50 121 PRO A O 1
ATOM 970 N N . TYR A 1 122 ? 14.730 -9.153 2.047 1.00 70.62 122 TYR A N 1
ATOM 971 C CA . TYR A 1 122 ? 14.105 -9.157 3.365 1.00 70.62 122 TYR A CA 1
ATOM 972 C C . TYR A 1 122 ? 13.535 -7.778 3.693 1.00 70.62 122 TYR A C 1
ATOM 974 O O . TYR A 1 122 ? 13.978 -6.753 3.169 1.00 70.62 122 TYR A O 1
ATOM 982 N N . ILE A 1 123 ? 12.538 -7.753 4.578 1.00 68.56 123 ILE A N 1
ATOM 983 C CA . ILE A 1 123 ? 11.981 -6.505 5.095 1.00 68.56 123 ILE A CA 1
ATOM 984 C C . ILE A 1 123 ? 12.992 -5.897 6.068 1.00 68.56 123 ILE A C 1
ATOM 986 O O . ILE A 1 123 ? 13.255 -6.482 7.120 1.00 68.56 123 ILE A O 1
ATOM 990 N N . GLN A 1 124 ? 13.515 -4.710 5.755 1.00 64.81 124 GLN A N 1
ATOM 991 C CA . GLN A 1 124 ? 14.458 -4.024 6.642 1.00 64.81 124 GLN A CA 1
ATOM 992 C C . GLN A 1 124 ? 13.799 -3.614 7.973 1.00 64.81 124 GLN A C 1
ATOM 994 O O . GLN A 1 124 ? 14.425 -3.693 9.030 1.00 64.81 124 GLN A O 1
ATOM 999 N N . HIS A 1 125 ? 12.512 -3.248 7.936 1.00 67.56 125 HIS A N 1
ATOM 1000 C CA . HIS A 1 125 ? 11.725 -2.843 9.102 1.00 67.56 125 HIS A CA 1
ATOM 1001 C C . HIS A 1 125 ? 10.289 -3.372 9.019 1.00 67.56 125 HIS A C 1
ATOM 1003 O O . HIS A 1 125 ? 9.587 -3.083 8.061 1.00 67.56 125 HIS A O 1
ATOM 1009 N N . ALA A 1 126 ? 9.807 -4.107 10.031 1.00 74.38 126 ALA A N 1
ATOM 1010 C CA . ALA A 1 126 ? 8.401 -4.553 10.090 1.00 74.38 126 ALA A CA 1
ATOM 1011 C C . ALA A 1 126 ? 7.400 -3.383 10.206 1.00 74.38 126 ALA A C 1
ATOM 1013 O O . ALA A 1 126 ? 6.203 -3.532 9.942 1.00 74.38 126 ALA A O 1
ATOM 1014 N N . GLN A 1 127 ? 7.920 -2.232 10.622 1.00 85.88 127 GLN A N 1
ATOM 1015 C CA . GLN A 1 127 ? 7.233 -0.967 10.766 1.00 85.88 127 GLN A CA 1
ATOM 1016 C C . GLN A 1 127 ? 7.299 -0.181 9.452 1.00 85.88 127 GLN A C 1
ATOM 1018 O O . GLN A 1 127 ? 8.378 -0.024 8.885 1.00 85.88 127 GLN A O 1
ATOM 1023 N N . ILE A 1 128 ? 6.158 0.329 9.000 1.00 89.31 128 ILE A N 1
ATOM 1024 C CA . ILE A 1 128 ? 6.032 1.179 7.818 1.00 89.31 128 ILE A CA 1
ATOM 1025 C C . ILE A 1 128 ? 5.519 2.554 8.201 1.00 89.31 128 ILE A C 1
ATOM 1027 O O . ILE A 1 128 ? 4.689 2.699 9.105 1.00 89.31 128 ILE A O 1
ATOM 1031 N N . TYR A 1 129 ? 5.980 3.544 7.444 1.00 90.75 129 TYR A N 1
ATOM 1032 C CA . TYR A 1 129 ? 5.392 4.868 7.453 1.00 90.75 129 TYR A CA 1
ATOM 1033 C C . TYR A 1 129 ? 4.440 5.010 6.273 1.00 90.75 129 TYR A C 1
ATOM 1035 O O . TYR A 1 129 ? 4.820 4.751 5.133 1.00 90.75 129 TYR A O 1
ATOM 1043 N N . VAL A 1 130 ? 3.202 5.403 6.552 1.00 92.19 130 VAL A N 1
ATOM 1044 C CA . VAL A 1 130 ? 2.185 5.674 5.540 1.00 92.19 130 VAL A CA 1
ATOM 1045 C C . VAL A 1 130 ? 1.799 7.146 5.581 1.00 92.19 130 VAL A C 1
ATOM 1047 O O . VAL A 1 130 ? 1.580 7.719 6.648 1.00 92.19 130 VAL A O 1
ATOM 1050 N N . ASN A 1 131 ? 1.696 7.754 4.406 1.00 91.50 131 ASN A N 1
ATOM 1051 C CA . ASN A 1 131 ? 1.281 9.139 4.236 1.00 91.50 131 ASN A CA 1
ATOM 1052 C C . ASN A 1 131 ? -0.037 9.194 3.462 1.00 91.50 131 ASN A C 1
ATOM 1054 O O . ASN A 1 131 ? -0.232 8.374 2.561 1.00 91.50 131 ASN A O 1
ATOM 1058 N N . PRO A 1 132 ? -0.942 10.138 3.778 1.00 91.00 132 PRO A N 1
ATOM 1059 C CA . PRO A 1 132 ? -2.148 10.342 2.988 1.00 91.00 132 PRO A CA 1
ATOM 1060 C C . PRO A 1 132 ? -1.815 10.542 1.508 1.00 91.00 132 PRO A C 1
ATOM 1062 O O . PRO A 1 132 ? -0.894 11.290 1.178 1.00 91.00 132 PRO A O 1
ATOM 1065 N N . ILE A 1 133 ? -2.576 9.892 0.629 1.00 89.56 133 ILE A N 1
ATOM 1066 C CA . ILE A 1 133 ? -2.500 10.161 -0.810 1.00 89.56 133 ILE A CA 1
ATOM 1067 C C . ILE A 1 133 ? -3.183 11.505 -1.056 1.00 89.56 133 ILE A C 1
ATOM 1069 O O . ILE A 1 133 ? -4.307 11.721 -0.602 1.00 89.56 133 ILE A O 1
ATOM 1073 N N . VAL A 1 134 ? -2.496 12.411 -1.748 1.00 86.44 134 VAL A N 1
ATOM 1074 C CA . VAL A 1 134 ? -2.985 13.771 -2.016 1.00 86.44 134 VAL A CA 1
ATOM 1075 C C . VAL A 1 134 ? -3.271 13.975 -3.500 1.00 86.44 134 VAL A C 1
ATOM 1077 O O . VAL A 1 134 ? -2.698 13.290 -4.343 1.00 86.44 134 VAL A O 1
ATOM 1080 N N . ASP A 1 135 ? -4.107 14.958 -3.834 1.00 81.31 135 ASP A N 1
ATOM 1081 C CA . ASP A 1 135 ? -4.474 15.247 -5.231 1.00 81.31 135 ASP A CA 1
ATOM 1082 C C . ASP A 1 135 ? -3.298 15.723 -6.088 1.00 81.31 135 ASP A C 1
ATOM 1084 O O . ASP A 1 135 ? -3.337 15.598 -7.306 1.00 81.31 135 ASP A O 1
ATOM 1088 N N . ASN A 1 136 ? -2.244 16.271 -5.470 1.00 86.12 136 ASN A N 1
ATOM 1089 C CA . ASN A 1 136 ? -1.038 16.670 -6.188 1.00 86.12 136 ASN A CA 1
ATOM 1090 C C . ASN A 1 136 ? -0.157 15.433 -6.460 1.00 86.12 136 ASN A C 1
ATOM 1092 O O . ASN A 1 136 ? 0.503 14.960 -5.527 1.00 86.12 136 ASN A O 1
ATOM 1096 N N . PRO A 1 137 ? -0.065 14.943 -7.714 1.00 84.25 137 PRO A N 1
ATOM 1097 C CA . PRO A 1 137 ? 0.677 13.725 -8.025 1.00 84.25 137 PRO A CA 1
ATOM 1098 C C . PRO A 1 137 ? 2.173 13.840 -7.723 1.00 84.25 137 PRO A C 1
ATOM 1100 O O . PRO A 1 137 ? 2.796 12.843 -7.379 1.00 84.25 137 PRO A O 1
ATOM 1103 N N . GLU A 1 138 ? 2.743 15.046 -7.789 1.00 89.19 138 GLU A N 1
ATOM 1104 C CA . GLU A 1 138 ? 4.165 15.297 -7.521 1.00 89.19 138 GLU A CA 1
ATOM 1105 C C . GLU A 1 138 ? 4.527 15.141 -6.039 1.00 89.19 138 GLU A C 1
ATOM 1107 O O . GLU A 1 138 ? 5.690 14.933 -5.701 1.00 89.19 138 GLU A O 1
ATOM 1112 N N . LYS A 1 139 ? 3.536 15.246 -5.145 1.00 89.50 139 LYS A N 1
ATOM 1113 C CA . LYS A 1 139 ? 3.712 15.033 -3.701 1.00 89.50 139 LYS A CA 1
ATOM 1114 C C . LYS A 1 139 ? 3.527 13.576 -3.288 1.00 89.50 139 LYS A C 1
ATOM 1116 O O . LYS A 1 139 ? 3.846 13.228 -2.153 1.00 89.50 139 LYS A O 1
ATOM 1121 N N . ASN A 1 140 ? 2.998 12.742 -4.179 1.00 91.50 140 ASN A N 1
ATOM 1122 C CA . ASN A 1 140 ? 2.859 11.316 -3.939 1.00 91.50 140 ASN A CA 1
ATOM 1123 C C . ASN A 1 140 ? 4.153 10.575 -4.318 1.00 91.50 140 ASN A C 1
ATOM 1125 O O . ASN A 1 140 ? 4.951 11.079 -5.112 1.00 91.50 140 ASN A O 1
ATOM 1129 N N . PRO A 1 141 ? 4.370 9.354 -3.797 1.00 92.94 141 PRO A N 1
ATOM 1130 C CA . PRO A 1 141 ? 5.494 8.532 -4.223 1.00 92.94 141 PRO A CA 1
ATOM 1131 C C . PRO A 1 141 ? 5.467 8.275 -5.735 1.00 92.94 141 PRO A C 1
ATOM 1133 O O . PRO A 1 141 ? 4.420 7.941 -6.294 1.00 92.94 141 PRO A O 1
ATOM 1136 N N . LYS A 1 142 ? 6.628 8.362 -6.400 1.00 93.88 142 LYS A N 1
ATOM 1137 C CA . LYS A 1 142 ? 6.751 8.152 -7.858 1.00 93.88 142 LYS A CA 1
ATOM 1138 C C . LYS A 1 142 ? 6.255 6.774 -8.315 1.00 93.88 142 LYS A C 1
ATOM 1140 O O . LYS A 1 142 ? 5.778 6.640 -9.437 1.00 93.88 142 LYS A O 1
ATOM 1145 N N . TRP A 1 143 ? 6.335 5.767 -7.443 1.00 94.06 143 TRP A N 1
ATOM 1146 C CA . TRP A 1 143 ? 5.853 4.411 -7.706 1.00 94.06 143 TRP A CA 1
ATOM 1147 C C . TRP A 1 143 ? 4.324 4.267 -7.634 1.00 94.06 143 TRP A C 1
ATOM 1149 O O . TRP A 1 143 ? 3.783 3.280 -8.137 1.00 94.06 143 TRP A O 1
ATOM 1159 N N . LEU A 1 144 ? 3.603 5.215 -7.019 1.00 95.19 144 LEU A N 1
ATOM 1160 C CA . LEU A 1 144 ? 2.169 5.082 -6.738 1.00 95.19 144 LEU A CA 1
ATOM 1161 C C . LEU A 1 144 ? 1.324 4.838 -8.004 1.00 95.19 144 LEU A C 1
ATOM 1163 O O . LEU A 1 144 ? 0.525 3.900 -7.983 1.00 95.19 144 LEU A O 1
ATOM 1167 N N . PRO A 1 145 ? 1.512 5.574 -9.120 1.00 94.44 145 PRO A N 1
ATOM 1168 C CA . PRO A 1 145 ? 0.846 5.277 -10.390 1.00 94.44 145 PRO A CA 1
ATOM 1169 C C . PRO A 1 145 ? 0.969 3.821 -10.845 1.00 94.44 145 PRO A C 1
ATOM 1171 O O . PRO A 1 145 ? -0.019 3.202 -11.235 1.00 94.44 145 PRO A O 1
ATOM 1174 N N . GLN A 1 146 ? 2.178 3.263 -10.771 1.00 94.62 146 GLN A N 1
ATOM 1175 C CA . GLN A 1 146 ? 2.449 1.895 -11.203 1.00 94.62 146 GLN A CA 1
ATOM 1176 C C . GLN A 1 146 ? 1.745 0.876 -10.302 1.00 94.62 146 GLN A C 1
ATOM 1178 O O . GLN A 1 146 ? 1.171 -0.102 -10.789 1.00 94.62 146 GLN A O 1
ATOM 1183 N N . VAL A 1 147 ? 1.772 1.110 -8.989 1.00 95.75 147 VAL A N 1
ATOM 1184 C CA . VAL A 1 147 ? 1.104 0.255 -8.003 1.00 95.75 147 VAL A CA 1
ATOM 1185 C C . VAL A 1 147 ? -0.408 0.270 -8.204 1.00 95.75 147 VAL A C 1
ATOM 1187 O O . VAL A 1 147 ? -1.020 -0.794 -8.260 1.00 95.75 147 VAL A O 1
ATOM 1190 N N . VAL A 1 148 ? -1.006 1.446 -8.395 1.00 95.12 148 VAL A N 1
ATOM 1191 C CA . VAL A 1 148 ? -2.443 1.579 -8.671 1.00 95.12 148 VAL A CA 1
ATOM 1192 C C . VAL A 1 148 ? -2.828 0.840 -9.950 1.00 95.12 148 VAL A C 1
ATOM 1194 O O . VAL A 1 148 ? -3.744 0.022 -9.914 1.00 95.12 148 VAL A O 1
ATOM 1197 N N . ALA A 1 149 ? -2.091 1.042 -11.045 1.00 95.00 149 ALA A N 1
ATOM 1198 C CA . ALA A 1 149 ? -2.346 0.342 -12.305 1.00 95.00 149 ALA A CA 1
ATOM 1199 C C . ALA A 1 149 ? -2.238 -1.188 -12.154 1.00 95.00 149 ALA A C 1
ATOM 1201 O O . ALA A 1 149 ? -2.991 -1.944 -12.767 1.00 95.00 149 ALA A O 1
ATOM 1202 N N . THR A 1 150 ? -1.322 -1.660 -11.304 1.00 95.31 150 THR A N 1
ATOM 1203 C CA . THR A 1 150 ? -1.182 -3.090 -11.006 1.00 95.31 150 THR A CA 1
ATOM 1204 C C . THR A 1 150 ? -2.374 -3.623 -10.214 1.00 95.31 150 THR A C 1
ATOM 1206 O O . THR A 1 150 ? -2.846 -4.712 -10.521 1.00 95.31 150 THR A O 1
ATOM 1209 N N . ILE A 1 151 ? -2.906 -2.864 -9.249 1.00 96.31 151 ILE A N 1
ATOM 1210 C CA . ILE A 1 151 ? -4.130 -3.232 -8.515 1.00 96.31 151 ILE A CA 1
ATOM 1211 C C . ILE A 1 151 ? -5.327 -3.290 -9.468 1.00 96.31 151 ILE A C 1
ATOM 1213 O O . ILE A 1 151 ? -6.102 -4.243 -9.412 1.00 96.31 151 ILE A O 1
ATOM 1217 N N . GLU A 1 152 ? -5.471 -2.303 -10.354 1.00 95.50 152 GLU A N 1
ATOM 1218 C CA . GLU A 1 152 ? -6.538 -2.268 -11.363 1.00 95.50 152 GLU A CA 1
ATOM 1219 C C . GLU A 1 152 ? -6.494 -3.491 -12.275 1.00 95.50 152 GLU A C 1
ATOM 1221 O O . GLU A 1 152 ? -7.509 -4.166 -12.439 1.00 95.50 152 GLU A O 1
ATOM 1226 N N . LYS A 1 153 ? -5.309 -3.828 -12.790 1.00 95.88 153 LYS A N 1
ATOM 1227 C CA . LYS A 1 153 ? -5.113 -5.022 -13.613 1.00 95.88 153 LYS A CA 1
ATOM 1228 C C . LYS A 1 153 ? -5.355 -6.312 -12.825 1.00 95.88 153 LYS A C 1
ATOM 1230 O O . LYS A 1 153 ? -6.009 -7.225 -13.317 1.00 95.88 153 LYS A O 1
ATOM 1235 N N . ALA A 1 154 ? -4.848 -6.400 -11.596 1.00 96.06 154 ALA A N 1
ATOM 1236 C CA . ALA A 1 154 ? -5.045 -7.571 -10.748 1.00 96.06 154 ALA A CA 1
ATOM 1237 C C . ALA A 1 154 ? -6.533 -7.802 -10.455 1.00 96.06 154 ALA A C 1
ATOM 1239 O O . ALA A 1 154 ? -6.974 -8.944 -10.469 1.00 96.06 154 ALA A O 1
ATOM 1240 N N . ALA A 1 155 ? -7.333 -6.747 -10.283 1.00 96.19 155 ALA A N 1
ATOM 1241 C CA . ALA A 1 155 ? -8.768 -6.844 -10.005 1.00 96.19 155 ALA A CA 1
ATOM 1242 C C . ALA A 1 155 ? -9.601 -7.526 -11.107 1.00 96.19 155 ALA A C 1
ATOM 1244 O O . ALA A 1 155 ? -10.755 -7.882 -10.858 1.00 96.19 155 ALA A O 1
ATOM 1245 N N . GLU A 1 156 ? -9.042 -7.733 -12.302 1.00 96.44 156 GLU A N 1
ATOM 1246 C CA . GLU A 1 156 ? -9.665 -8.538 -13.360 1.00 96.44 156 GLU A CA 1
ATOM 1247 C C . GLU A 1 156 ? -9.739 -10.030 -12.994 1.00 96.44 156 GLU A C 1
ATOM 1249 O O . GLU A 1 156 ? -10.625 -10.739 -13.467 1.00 96.44 156 GLU A O 1
ATOM 1254 N N . THR A 1 157 ? -8.824 -10.510 -12.145 1.00 97.06 157 THR A N 1
ATOM 1255 C CA . THR A 1 157 ? -8.665 -11.943 -11.824 1.00 97.06 157 THR A CA 1
ATOM 1256 C C . THR A 1 157 ? -8.522 -12.239 -10.328 1.00 97.06 157 THR A C 1
ATOM 1258 O O . THR A 1 157 ? -8.828 -13.346 -9.893 1.00 97.06 157 THR A O 1
ATOM 1261 N N . ASP A 1 158 ? -8.116 -11.256 -9.527 1.00 96.50 158 ASP A N 1
ATOM 1262 C CA . ASP A 1 158 ? -7.890 -11.356 -8.090 1.00 96.50 158 ASP A CA 1
ATOM 1263 C C . ASP A 1 158 ? -9.053 -10.719 -7.309 1.00 96.50 158 ASP A C 1
ATOM 1265 O O . ASP A 1 158 ? -9.358 -9.525 -7.424 1.00 96.50 158 ASP A O 1
ATOM 1269 N N . GLN A 1 159 ? -9.711 -11.531 -6.476 1.00 97.00 159 GLN A N 1
ATOM 1270 C CA . GLN A 1 159 ? -10.869 -11.098 -5.694 1.00 97.00 159 GLN A CA 1
ATOM 1271 C C . GLN A 1 159 ? -10.512 -10.055 -4.627 1.00 97.00 159 GLN A C 1
ATOM 1273 O O . GLN A 1 159 ? -11.339 -9.193 -4.322 1.00 97.00 159 GLN A O 1
ATOM 1278 N N . ALA A 1 160 ? -9.311 -10.105 -4.053 1.00 95.06 160 ALA A N 1
ATOM 1279 C CA . ALA A 1 160 ? -8.879 -9.145 -3.048 1.00 95.06 160 ALA A CA 1
ATOM 1280 C C . ALA A 1 160 ? -8.588 -7.776 -3.670 1.00 95.06 160 ALA A C 1
ATOM 1282 O O . ALA A 1 160 ? -9.028 -6.760 -3.127 1.00 95.06 160 ALA A O 1
ATOM 1283 N N . ALA A 1 161 ? -7.931 -7.741 -4.833 1.00 96.19 161 ALA A N 1
ATOM 1284 C CA . ALA A 1 161 ? -7.755 -6.516 -5.615 1.00 96.19 161 ALA A CA 1
ATOM 1285 C C . ALA A 1 161 ? -9.107 -5.902 -6.002 1.00 96.19 161 ALA A C 1
ATOM 1287 O O . ALA A 1 161 ? -9.337 -4.703 -5.814 1.00 96.19 161 ALA A O 1
ATOM 1288 N N . LYS A 1 162 ? -10.044 -6.737 -6.463 1.00 97.06 162 LYS A N 1
ATOM 1289 C CA . LYS A 1 162 ? -11.405 -6.303 -6.784 1.00 97.06 162 LYS A CA 1
ATOM 1290 C C . LYS A 1 162 ? -12.125 -5.725 -5.566 1.00 97.06 162 LYS A C 1
ATOM 1292 O O . LYS A 1 162 ? -12.621 -4.604 -5.632 1.00 97.06 162 LYS A O 1
ATOM 1297 N N . ALA A 1 163 ? -12.123 -6.438 -4.440 1.00 95.88 163 ALA A N 1
ATOM 1298 C CA . ALA A 1 163 ? -12.752 -5.984 -3.200 1.00 95.88 163 ALA A CA 1
ATOM 1299 C C . ALA A 1 163 ? -12.128 -4.683 -2.671 1.00 95.88 163 ALA A C 1
ATOM 1301 O O . ALA A 1 163 ? -12.833 -3.828 -2.134 1.00 95.88 163 ALA A O 1
ATOM 1302 N N . PHE A 1 164 ? -10.816 -4.509 -2.841 1.00 95.06 164 PHE A N 1
ATOM 1303 C CA . PHE A 1 164 ? -10.120 -3.276 -2.499 1.00 95.06 164 PHE A CA 1
ATOM 1304 C C . PHE A 1 164 ? -10.642 -2.086 -3.318 1.00 95.06 164 PHE A C 1
ATOM 1306 O O . PHE A 1 164 ? -10.971 -1.043 -2.743 1.00 95.06 164 PHE A O 1
ATOM 1313 N N . LEU A 1 165 ? -10.765 -2.239 -4.640 1.00 94.38 165 LEU A N 1
ATOM 1314 C CA . LEU A 1 165 ? -11.284 -1.186 -5.519 1.00 94.38 165 LEU A CA 1
ATOM 1315 C C . LEU A 1 165 ? -12.773 -0.925 -5.289 1.00 94.38 165 LEU A C 1
ATOM 1317 O O . LEU A 1 165 ? -13.191 0.230 -5.273 1.00 94.38 165 LEU A O 1
ATOM 1321 N N . ASP A 1 166 ? -13.570 -1.968 -5.073 1.00 94.50 166 ASP A N 1
ATOM 1322 C CA . ASP A 1 166 ? -15.000 -1.839 -4.790 1.00 94.50 166 ASP A CA 1
ATOM 1323 C C . ASP A 1 1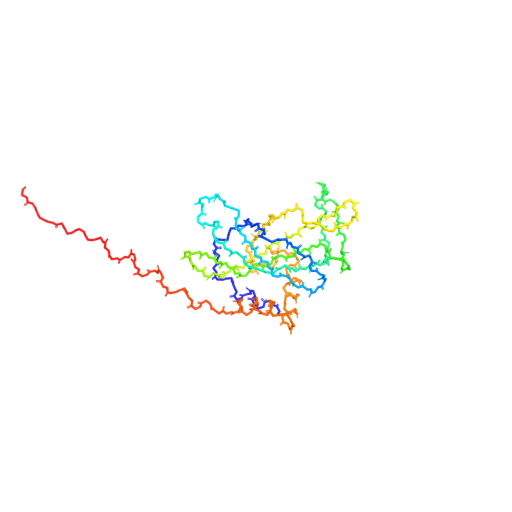66 ? -15.227 -1.109 -3.455 1.00 94.50 166 ASP A C 1
ATOM 1325 O O . ASP A 1 166 ? -16.061 -0.201 -3.369 1.00 94.50 166 ASP A O 1
ATOM 1329 N N . PHE A 1 167 ? -14.428 -1.418 -2.425 1.00 92.06 167 PHE A N 1
ATOM 1330 C CA . PHE A 1 167 ? -14.451 -0.674 -1.167 1.00 92.06 167 PHE A CA 1
ATOM 1331 C C . PHE A 1 167 ? -14.080 0.793 -1.385 1.00 92.06 167 PHE A C 1
ATOM 1333 O O . PHE A 1 167 ? -14.797 1.669 -0.896 1.00 92.06 167 PHE A O 1
ATOM 1340 N N . ALA A 1 168 ? -13.023 1.064 -2.157 1.00 89.25 168 ALA A N 1
ATOM 1341 C CA . ALA A 1 168 ? -12.599 2.424 -2.472 1.00 89.25 168 ALA A CA 1
ATOM 1342 C C . ALA A 1 168 ? -13.687 3.216 -3.220 1.00 89.25 168 ALA A C 1
ATOM 1344 O O . ALA A 1 168 ? -13.915 4.378 -2.907 1.00 89.25 168 ALA A O 1
ATOM 1345 N N . LYS A 1 169 ? -14.408 2.578 -4.148 1.00 88.88 169 LYS A N 1
ATOM 1346 C CA . LYS A 1 169 ? -15.468 3.208 -4.953 1.00 88.88 169 LYS A CA 1
ATOM 1347 C C . LYS A 1 169 ? -16.792 3.389 -4.226 1.00 88.88 169 LYS A C 1
ATOM 1349 O O . LYS A 1 169 ? -17.562 4.272 -4.597 1.00 88.88 169 LYS A O 1
ATOM 1354 N N . SER A 1 170 ? -17.105 2.547 -3.240 1.00 84.94 170 SER A N 1
ATOM 1355 C CA . SER A 1 170 ? -18.365 2.688 -2.507 1.00 84.94 170 SER A CA 1
ATOM 1356 C C . SER A 1 170 ? -18.453 4.109 -1.925 1.00 84.94 170 SER A C 1
ATOM 1358 O O . SER A 1 170 ? -17.464 4.650 -1.439 1.00 84.94 170 SER A O 1
ATOM 1360 N N . THR A 1 171 ? -19.598 4.779 -1.988 1.00 59.56 171 THR A N 1
ATOM 1361 C CA . THR A 1 171 ? -19.758 6.114 -1.385 1.00 59.56 171 THR A CA 1
ATOM 1362 C C . THR A 1 171 ? -19.972 5.953 0.130 1.00 59.56 171 THR A C 1
ATOM 1364 O O . THR A 1 171 ? -20.510 4.941 0.576 1.00 59.56 171 THR A O 1
ATOM 1367 N N . GLN A 1 172 ? -19.475 6.870 0.970 1.00 56.25 172 GLN A N 1
ATOM 1368 C CA . GLN A 1 172 ? -19.640 6.825 2.436 1.00 56.25 172 GLN A CA 1
ATOM 1369 C C . GLN A 1 172 ? -21.118 7.017 2.840 1.00 56.25 172 GLN A C 1
ATOM 1371 O O . GLN A 1 172 ? -21.538 8.118 3.177 1.00 56.25 172 GLN A O 1
ATOM 1376 N N . SER A 1 173 ? -21.925 5.957 2.851 1.00 37.97 173 SER A N 1
ATOM 1377 C CA . SER A 1 173 ? -23.328 6.043 3.295 1.00 37.97 173 SER A CA 1
ATOM 1378 C C . SER A 1 173 ? -23.516 6.091 4.823 1.00 37.97 173 SER A C 1
ATOM 1380 O O . SER A 1 173 ? -24.655 6.090 5.276 1.00 37.97 173 SER A O 1
ATOM 1382 N N . SER A 1 174 ? -22.449 6.162 5.632 1.00 40.69 174 SER A N 1
ATOM 1383 C CA . SER A 1 174 ? -22.551 5.938 7.090 1.00 40.69 174 SER A CA 1
ATOM 1384 C C . SER A 1 174 ? -22.146 7.110 7.995 1.00 40.69 174 SER A C 1
ATOM 1386 O O . SER A 1 174 ? -22.220 6.975 9.214 1.00 40.69 174 SER A O 1
ATOM 1388 N N . ILE A 1 175 ? -21.787 8.287 7.466 1.00 45.19 175 ILE A N 1
ATOM 1389 C CA . ILE A 1 175 ? -21.514 9.479 8.303 1.00 45.19 175 ILE A CA 1
ATOM 1390 C C . ILE A 1 175 ? -22.834 10.200 8.642 1.00 45.19 175 ILE A C 1
ATOM 1392 O O . ILE A 1 175 ? -23.043 11.350 8.277 1.00 45.19 175 ILE A O 1
ATOM 1396 N N . LYS A 1 176 ? -23.779 9.516 9.294 1.00 38.50 176 LYS A N 1
ATOM 1397 C CA . LYS A 1 176 ? -24.982 10.130 9.894 1.00 38.50 176 LYS A CA 1
ATOM 1398 C C . LYS A 1 176 ? -25.499 9.286 11.064 1.00 38.50 176 LYS A C 1
ATOM 1400 O O . LYS A 1 176 ? -26.602 8.768 10.983 1.00 38.50 176 LYS A O 1
ATOM 1405 N N . VAL A 1 177 ? -24.737 9.126 12.151 1.00 43.41 177 VAL A N 1
ATOM 1406 C CA . VAL A 1 177 ? -25.346 8.641 13.416 1.00 43.41 177 VAL A CA 1
ATOM 1407 C C . VAL A 1 177 ? -24.858 9.362 14.684 1.00 43.41 177 VAL A C 1
ATOM 1409 O O . VAL A 1 177 ? -25.611 9.411 15.643 1.00 43.41 177 VAL A O 1
ATOM 1412 N N . GLN A 1 178 ? -23.687 10.011 14.738 1.00 41.16 178 GLN A N 1
ATOM 1413 C CA . GLN A 1 178 ? -23.127 10.425 16.048 1.00 41.16 178 GLN A CA 1
ATOM 1414 C C . GLN A 1 178 ? -23.002 11.933 16.338 1.00 41.16 178 GLN A C 1
ATOM 1416 O O . GLN A 1 178 ? -22.314 12.311 17.282 1.00 41.16 178 GLN A O 1
ATOM 1421 N N . THR A 1 179 ? -23.684 12.821 15.608 1.00 39.84 179 THR A N 1
ATOM 1422 C CA . THR A 1 179 ? -23.637 14.275 15.913 1.00 39.84 179 THR A CA 1
ATOM 1423 C C . THR A 1 179 ? -24.895 14.814 16.608 1.00 39.84 179 THR A C 1
ATOM 1425 O O . THR A 1 179 ? -24.917 15.981 16.977 1.00 39.84 179 THR A O 1
ATOM 1428 N N . SER A 1 180 ? -25.930 14.001 16.859 1.00 40.66 180 SER A N 1
ATOM 1429 C CA . SER A 1 180 ? -27.215 14.531 17.358 1.00 40.66 180 SER A CA 1
ATOM 1430 C C . SER A 1 180 ? -27.484 14.387 18.863 1.00 40.66 180 SER A C 1
ATOM 1432 O O . SER A 1 180 ? -28.535 14.835 19.306 1.00 40.66 180 SER A O 1
ATOM 1434 N N . GLU A 1 181 ? -26.579 13.820 19.670 1.00 45.31 181 GLU A N 1
ATOM 1435 C CA . GLU A 1 181 ? -26.904 13.481 21.074 1.00 45.31 181 GLU A CA 1
ATOM 1436 C C . GLU A 1 181 ? -26.137 14.258 22.160 1.00 45.31 181 GLU A C 1
ATOM 1438 O O . GLU A 1 181 ? -26.222 13.912 23.334 1.00 45.31 181 GLU A O 1
ATOM 1443 N N . LYS A 1 182 ? -25.416 15.341 21.823 1.00 44.12 182 LYS A N 1
ATOM 1444 C CA . LYS A 1 182 ? -24.648 16.111 22.830 1.00 44.12 182 LYS A CA 1
ATOM 1445 C C . LYS A 1 182 ? -25.001 17.595 22.977 1.00 44.12 182 LYS A C 1
ATOM 1447 O O . LYS A 1 182 ? -24.192 18.365 23.485 1.00 44.12 182 LYS A O 1
ATOM 1452 N N . GLN A 1 183 ? -26.214 17.996 22.596 1.00 41.72 183 GLN A N 1
ATOM 1453 C CA . GLN A 1 183 ? -26.744 19.346 22.843 1.00 41.72 183 GLN A CA 1
ATOM 1454 C C . GLN A 1 183 ? -28.222 19.315 23.268 1.00 41.72 183 GLN A C 1
ATOM 1456 O O . GLN A 1 183 ? -29.104 19.844 22.605 1.00 41.72 183 GLN A O 1
ATOM 1461 N N . SER A 1 184 ? -28.514 18.679 24.399 1.00 44.22 184 SER A N 1
ATOM 1462 C CA . SER A 1 184 ? -29.720 18.972 25.187 1.00 44.22 184 SER A CA 1
ATOM 1463 C C . SER A 1 184 ? -29.528 18.462 26.605 1.00 44.22 184 SER A C 1
ATOM 1465 O O . SER A 1 184 ? -30.015 17.396 26.944 1.00 44.22 184 SER A O 1
ATOM 1467 N N . GLN A 1 185 ? -28.754 19.195 27.408 1.00 48.72 185 GLN A N 1
ATOM 1468 C CA . GLN A 1 185 ? -28.871 19.232 28.873 1.00 48.72 185 GLN A CA 1
ATOM 1469 C C . GLN A 1 185 ? -27.810 20.177 29.442 1.00 48.72 185 GLN A C 1
ATOM 1471 O O . GLN A 1 185 ? -26.748 19.751 29.879 1.00 48.72 185 GLN A O 1
ATOM 1476 N N . THR A 1 186 ? -28.099 21.478 29.443 1.00 40.59 186 THR A N 1
ATOM 1477 C CA . THR A 1 186 ? -27.744 22.350 30.575 1.00 40.59 186 THR A CA 1
ATOM 1478 C C . THR A 1 186 ? -28.655 23.577 30.543 1.00 40.59 186 THR A C 1
ATOM 1480 O O . THR A 1 186 ? -28.392 24.549 29.845 1.00 40.59 186 THR A O 1
ATOM 1483 N N . SER A 1 187 ? -29.759 23.495 31.281 1.00 51.91 187 SER A N 1
ATOM 1484 C CA . SER A 1 187 ? -30.483 24.660 31.791 1.00 51.91 187 SER A CA 1
ATOM 1485 C C . SER A 1 187 ? -30.148 24.769 33.277 1.00 51.91 187 SER A C 1
ATOM 1487 O O . SER A 1 187 ? -30.232 23.755 33.975 1.00 51.91 187 SER A O 1
ATOM 1489 N N . PRO A 1 188 ? -29.754 25.950 33.768 1.00 52.94 188 PRO A N 1
ATOM 1490 C CA . PRO A 1 188 ? -30.112 26.329 35.123 1.00 52.94 188 PRO A CA 1
ATOM 1491 C C . PRO A 1 188 ? -31.001 27.571 35.089 1.00 52.94 188 PRO A C 1
ATOM 1493 O O . PRO A 1 188 ? -30.574 28.679 34.768 1.00 52.94 188 PRO A O 1
ATOM 1496 N N . GLU A 1 189 ? -32.254 27.323 35.446 1.00 54.03 189 GLU A N 1
ATOM 1497 C CA . GLU A 1 189 ? -33.257 28.288 35.862 1.00 54.03 189 GLU A CA 1
ATOM 1498 C C . GLU A 1 189 ? -32.744 29.087 37.071 1.00 54.03 189 GLU A C 1
ATOM 1500 O O . GLU A 1 189 ? -32.363 28.523 38.097 1.00 54.03 189 GLU A O 1
ATOM 1505 N N . LEU A 1 190 ? -32.691 30.409 36.916 1.00 59.91 190 LEU A N 1
ATOM 1506 C CA . LEU A 1 190 ? -32.277 31.376 37.929 1.00 59.91 190 LEU A CA 1
ATOM 1507 C C . LEU A 1 190 ? -33.519 32.117 38.435 1.00 59.91 190 LEU A C 1
ATOM 1509 O O . LEU A 1 190 ? -34.084 32.903 37.678 1.00 59.91 190 LEU A O 1
ATOM 1513 N N . ALA A 1 191 ? -33.909 31.891 39.695 1.00 51.62 191 ALA A N 1
ATOM 1514 C CA . ALA A 1 191 ? -34.641 32.823 40.575 1.00 51.62 191 ALA A CA 1
ATOM 1515 C C . ALA A 1 191 ? -35.046 32.128 41.901 1.00 51.62 191 ALA A C 1
ATOM 1517 O O . ALA A 1 191 ? -35.133 30.901 41.919 1.00 51.62 191 ALA A O 1
ATOM 1518 N N . PRO A 1 192 ? -35.435 32.850 42.977 1.00 62.47 192 PRO A N 1
ATOM 1519 C CA . PRO A 1 192 ? -35.224 34.265 43.289 1.00 62.47 192 PRO A CA 1
ATOM 1520 C C . PRO A 1 192 ? -34.676 34.526 44.716 1.00 62.47 192 PRO A C 1
ATOM 1522 O O . PRO A 1 192 ? -34.584 33.662 45.582 1.00 62.47 192 PRO A O 1
ATOM 1525 N N . THR A 1 193 ? -34.358 35.801 44.909 1.00 60.09 193 THR A N 1
ATOM 1526 C CA . THR A 1 193 ? -34.081 36.610 46.104 1.00 60.09 193 THR A CA 1
ATOM 1527 C C . THR A 1 193 ? -34.778 36.215 47.417 1.00 60.09 193 THR A C 1
ATOM 1529 O O . THR A 1 193 ? -35.999 36.041 47.444 1.00 60.09 193 THR A O 1
ATOM 1532 N N . ARG A 1 194 ? -34.041 36.312 48.535 1.00 56.62 194 ARG A N 1
ATOM 1533 C CA . ARG A 1 194 ? -34.474 37.090 49.709 1.00 56.62 194 ARG A CA 1
ATOM 1534 C C . ARG A 1 194 ? -33.298 37.540 50.567 1.00 56.62 194 ARG A C 1
ATOM 1536 O O . ARG A 1 194 ? -32.373 36.724 50.748 1.00 56.62 194 ARG A O 1
#

pLDDT: mean 80.42, std 17.2, range [37.97, 97.06]

Secondary structure (DSSP, 8-state):
--HHHHT--S------SEEEESSPPP-PPTT--EEEEEEE---TT-GGGG-EEEEEEEEE-B-S-EE-TT-TTS--EEPPBTTS--EEEEEEEEEEETTTEEEEEEEEEEEPEEE-TTS-EEES-SEEEEEE--S-GGGS-TTHHHHHHHHHHHTTT-HHHHHHHHHHHS--TT--SSSSSSSS----------

Sequence (194 aa):
MFEIFNLLVISAQLLDPNLINLRTVEFPPRHQVVVMEFQPVALRWSKKRECRYYGLMVPYTRTWEEKDPSDQTGMSTLAPEPDQVVGYGIVVNKKTCPETGVEKVFAAGEYVTGTDRVGRPYIQHAQIYVNPIVDNPEKNPKWLPQVVATIEKAAETDQAAKAFLDFAKSTQSSIKVQTSEKQSQTSPELAPTR